Protein AF-A0A016VFJ9-F1 (afdb_monomer_lite)

Secondary structure (DSSP, 8-state):
-----PPPP------S----PPP-PPP-TTGGG---------S---HHHHHHHHHTT--GGGGGG--HHHHHHHHHHHHHHTT----GGG------PPPTT-EEE-SS-EEE---HHHHHHHHHHHHHHHHHHHHHHHHHHHGGGS-HHHHHHHHHHHHH--SHHHHHHHHHHHHHHHHHHHHHHHHHHHHHHHHHHT--

Sequence (200 aa):
MFSLFSVLPFISTKNPNALSSPASDPSFPWSENLVKLEQISIQNVTKEQEEVLKRSNIPPKMWPYVNITAVVERERKRNATDGGVITDEDVLGDDEHPQPNTMHNDGRKTTITISTDAGLKLYQHWTDQAVSGLMAAVATNKLKNVGNAEKLAHKQCNKEAKTVNQHAKCVVELLNAEEKYQKWLRKNQLMSRRIGMCSN

Radius of gyration: 32.56 Å; chains: 1; bounding box: 71×53×87 Å

Structure (mmCIF, N/CA/C/O backbone):
data_AF-A0A016VFJ9-F1
#
_entry.id   AF-A0A016VFJ9-F1
#
loop_
_atom_site.group_PDB
_atom_site.id
_atom_site.type_symbol
_atom_site.label_atom_id
_atom_site.label_alt_id
_atom_site.label_comp_id
_atom_site.label_asym_id
_atom_site.label_entity_id
_atom_site.label_seq_id
_atom_site.pdbx_PDB_ins_code
_atom_site.Cartn_x
_atom_site.Cartn_y
_atom_site.Cartn_z
_atom_site.occupancy
_atom_site.B_iso_or_equiv
_atom_site.auth_seq_id
_atom_site.auth_comp_id
_atom_site.auth_asym_id
_atom_site.auth_atom_id
_atom_site.pdbx_PDB_model_num
ATOM 1 N N . MET A 1 1 ? -36.652 -6.031 -24.409 1.00 40.12 1 MET A N 1
ATOM 2 C CA . MET A 1 1 ? -36.570 -4.695 -25.036 1.00 40.12 1 MET A CA 1
ATOM 3 C C . MET A 1 1 ? -35.103 -4.385 -25.280 1.00 40.12 1 MET A C 1
ATOM 5 O O . MET A 1 1 ? -34.378 -4.164 -24.321 1.00 40.12 1 MET A O 1
ATOM 9 N N . PHE A 1 2 ? -34.661 -4.467 -26.534 1.00 32.16 2 PHE A N 1
ATOM 10 C CA . PHE A 1 2 ? -33.326 -4.044 -26.961 1.00 32.16 2 PHE A CA 1
ATOM 11 C C . PHE A 1 2 ? -33.393 -2.559 -27.325 1.00 32.16 2 PHE A C 1
ATOM 13 O O . PHE A 1 2 ? -34.268 -2.180 -28.100 1.00 32.16 2 PHE A O 1
ATOM 20 N N . SER A 1 3 ? -32.505 -1.731 -26.771 1.00 33.94 3 SER A N 1
ATOM 21 C CA . SER A 1 3 ? -32.370 -0.329 -27.177 1.00 33.94 3 SER A CA 1
ATOM 22 C C . SER A 1 3 ? -31.112 -0.183 -28.028 1.00 33.94 3 SER A C 1
ATOM 24 O O . SER A 1 3 ? -29.996 -0.339 -27.534 1.00 33.94 3 SER A O 1
ATOM 26 N N . LEU A 1 4 ? -31.319 0.048 -29.323 1.00 38.09 4 LEU A N 1
ATOM 27 C CA . LEU A 1 4 ? -30.305 0.408 -30.310 1.00 38.09 4 LEU A CA 1
ATOM 28 C C . LEU A 1 4 ? -30.073 1.921 -30.227 1.00 38.09 4 LEU A C 1
ATOM 30 O O . LEU A 1 4 ? -31.023 2.687 -30.373 1.00 38.09 4 LEU A O 1
ATOM 34 N N . PHE A 1 5 ? -28.828 2.359 -30.050 1.00 34.47 5 PHE A N 1
ATOM 35 C CA . PHE A 1 5 ? -28.444 3.742 -30.334 1.00 34.47 5 PHE A CA 1
ATOM 36 C C . PHE A 1 5 ? -27.757 3.797 -31.699 1.00 34.47 5 PHE A C 1
ATOM 38 O O . PHE A 1 5 ? -26.643 3.306 -31.870 1.00 34.47 5 PHE A O 1
ATOM 45 N N . SER A 1 6 ? -28.451 4.391 -32.670 1.00 34.47 6 SER A N 1
ATOM 46 C CA . SER A 1 6 ? -27.910 4.766 -33.976 1.00 34.47 6 SER A CA 1
ATOM 47 C C . SER A 1 6 ? -27.010 5.994 -33.839 1.00 34.47 6 SER A C 1
ATOM 49 O O . SER A 1 6 ? -27.423 7.010 -33.283 1.00 34.47 6 SER A O 1
ATOM 51 N N . VAL A 1 7 ? -25.801 5.923 -34.395 1.00 36.97 7 VAL A N 1
ATOM 52 C CA . VAL A 1 7 ? -24.928 7.083 -34.619 1.00 36.97 7 VAL A CA 1
ATOM 53 C C . VAL A 1 7 ? -25.171 7.573 -36.046 1.00 36.97 7 VAL A C 1
ATOM 55 O O . VAL A 1 7 ? -24.930 6.838 -37.000 1.00 36.97 7 VAL A O 1
ATOM 58 N N . LEU A 1 8 ? -25.660 8.804 -36.202 1.00 34.81 8 LEU A N 1
ATOM 59 C CA . LEU A 1 8 ? -25.672 9.500 -37.492 1.00 34.81 8 LEU A CA 1
ATOM 60 C C . LEU A 1 8 ? -24.323 10.209 -37.706 1.00 34.81 8 LEU A C 1
ATOM 62 O O . LEU A 1 8 ? -23.820 10.823 -36.762 1.00 34.81 8 LEU A O 1
ATOM 66 N N . PRO A 1 9 ? -23.741 10.192 -38.920 1.00 36.12 9 PRO A N 1
ATOM 67 C CA . PRO A 1 9 ? -22.556 10.975 -39.228 1.00 36.12 9 PRO A CA 1
ATOM 68 C C . PRO A 1 9 ? -22.969 12.406 -39.596 1.00 36.12 9 PRO A C 1
ATOM 70 O O . PRO A 1 9 ? -23.798 12.624 -40.478 1.00 36.12 9 PRO A O 1
ATOM 73 N N . PHE A 1 10 ? -22.376 13.398 -38.935 1.00 31.91 10 PHE A N 1
ATOM 74 C CA . PHE A 1 10 ? -22.534 14.798 -39.319 1.00 31.91 10 PHE A CA 1
ATOM 75 C C . PHE A 1 10 ? -21.509 15.123 -40.412 1.00 31.91 10 PHE A C 1
ATOM 77 O O . PHE A 1 10 ? -20.326 15.325 -40.138 1.00 31.91 10 PHE A O 1
ATOM 84 N N . ILE A 1 11 ? -21.951 15.136 -41.670 1.00 40.12 11 ILE A N 1
ATOM 85 C CA . ILE A 1 11 ? -21.160 15.656 -42.789 1.00 40.12 11 ILE A CA 1
ATOM 86 C C . ILE A 1 11 ? -21.186 17.182 -42.681 1.00 40.12 11 ILE A C 1
ATOM 88 O O . ILE A 1 11 ? -22.208 17.813 -42.934 1.00 40.12 11 ILE A O 1
ATOM 92 N N . SER A 1 12 ? -20.061 17.782 -42.287 1.00 33.91 12 SER A N 1
ATOM 93 C CA . SER A 1 12 ? -19.881 19.233 -42.322 1.00 33.91 12 SER A CA 1
ATOM 94 C C . SER A 1 12 ? -19.166 19.620 -43.613 1.00 33.91 12 SER A C 1
ATOM 96 O O . SER A 1 12 ? -17.959 19.436 -43.763 1.00 33.91 12 SER A O 1
ATOM 98 N N . THR A 1 13 ? -19.930 20.144 -44.567 1.00 40.91 13 THR A N 1
ATOM 99 C CA . THR A 1 13 ? -19.411 20.804 -45.765 1.00 40.91 13 THR A CA 1
ATOM 100 C C . THR A 1 13 ? -18.651 22.067 -45.353 1.00 40.91 13 THR A C 1
ATOM 102 O O . THR A 1 13 ? -19.272 23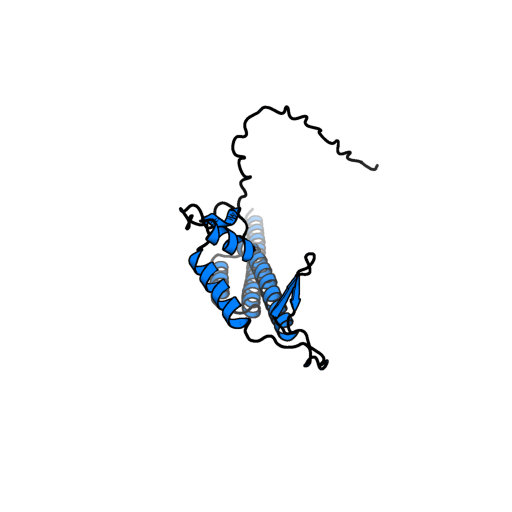.058 -44.962 1.00 40.91 13 THR A O 1
ATOM 105 N N . LYS A 1 14 ? -17.314 22.061 -45.431 1.00 40.03 14 LYS A N 1
ATOM 106 C CA . LYS A 1 14 ? -16.512 23.284 -45.283 1.00 40.03 14 LYS A CA 1
ATOM 107 C C . LYS A 1 14 ? -16.281 23.946 -46.641 1.00 40.03 14 LYS A C 1
ATOM 109 O O . LYS A 1 14 ? -15.687 23.372 -47.546 1.00 40.03 14 LYS A O 1
ATOM 114 N N . ASN A 1 15 ? -16.777 25.176 -46.722 1.00 39.81 15 ASN A N 1
ATOM 115 C CA . ASN A 1 15 ? -16.508 26.194 -47.731 1.00 39.81 15 ASN A CA 1
ATOM 116 C C . ASN A 1 15 ? -14.981 26.452 -47.843 1.00 39.81 15 ASN A C 1
ATOM 118 O O . ASN A 1 15 ? -14.344 26.623 -46.801 1.00 39.81 15 ASN A O 1
ATOM 122 N N . PRO A 1 16 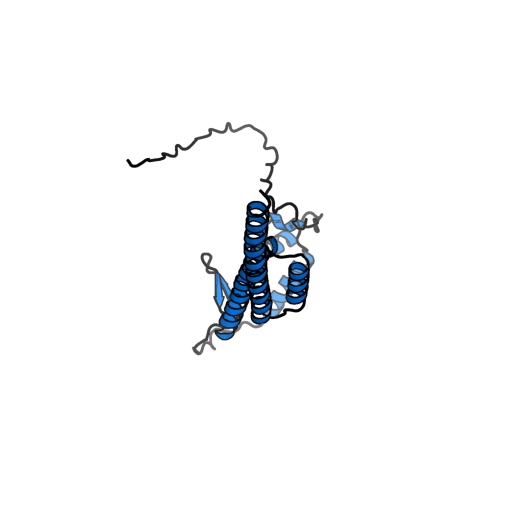? -14.375 26.475 -49.048 1.00 42.78 16 PRO A N 1
ATOM 123 C CA . PRO A 1 16 ? -12.915 26.464 -49.212 1.00 42.78 16 PRO A CA 1
ATOM 124 C C . PRO A 1 16 ? -12.173 27.780 -48.922 1.00 42.78 16 PRO A C 1
ATOM 126 O O . PRO A 1 16 ? -10.956 27.801 -49.055 1.00 42.78 16 PRO A O 1
ATOM 129 N N . ASN A 1 17 ? -12.830 28.857 -48.486 1.00 43.69 17 ASN A N 1
ATOM 130 C CA . ASN A 1 17 ? -12.153 30.139 -48.251 1.00 43.69 17 ASN A CA 1
ATOM 131 C C . ASN A 1 17 ? -12.422 30.685 -46.841 1.00 43.69 17 ASN A C 1
ATOM 133 O O . ASN A 1 17 ? -13.249 31.574 -46.659 1.00 43.69 17 ASN A O 1
ATOM 137 N N . ALA A 1 18 ? -11.711 30.168 -45.836 1.00 34.28 18 ALA A N 1
ATOM 138 C CA . ALA A 1 18 ? -11.581 30.832 -44.539 1.00 34.28 18 ALA A CA 1
ATOM 139 C C . ALA A 1 18 ? -10.211 30.530 -43.909 1.00 34.28 18 ALA A C 1
ATOM 141 O O . ALA A 1 18 ? -9.879 29.393 -43.583 1.00 34.28 18 ALA A O 1
ATOM 142 N N . LEU A 1 19 ? -9.431 31.599 -43.784 1.00 37.19 19 LEU A N 1
ATOM 143 C CA . LEU A 1 19 ? -8.100 31.725 -43.202 1.00 37.19 19 LEU A CA 1
ATOM 144 C C . LEU A 1 19 ? -8.019 31.078 -41.802 1.00 37.19 19 LEU A C 1
ATOM 146 O O . LEU A 1 19 ? -8.780 31.429 -40.902 1.00 37.19 19 LEU A O 1
ATOM 150 N N . SER A 1 20 ? -7.110 30.118 -41.621 1.00 38.69 20 SER A N 1
ATOM 151 C CA . SER A 1 20 ? -6.967 29.333 -40.389 1.00 38.69 20 SER A CA 1
ATOM 152 C C . SER A 1 20 ? -6.296 30.126 -39.260 1.00 38.69 20 SER A C 1
ATOM 154 O O . SER A 1 20 ? -5.095 30.391 -39.314 1.00 38.69 20 SER A O 1
ATOM 156 N N . SER A 1 21 ? -7.052 30.445 -38.208 1.00 37.56 21 SER A N 1
ATOM 157 C CA . SER A 1 21 ? -6.513 30.775 -36.880 1.00 37.56 21 SER A CA 1
ATOM 158 C C . SER A 1 21 ? -5.921 29.525 -36.201 1.00 37.56 21 SER A C 1
ATOM 160 O O . SER A 1 21 ? -6.379 28.414 -36.483 1.00 37.56 21 SER A O 1
ATOM 162 N N . PRO A 1 22 ? -4.920 29.670 -35.308 1.00 45.22 22 PRO A N 1
ATOM 163 C CA . PRO A 1 22 ? -4.298 28.536 -34.630 1.00 45.22 22 PRO A CA 1
ATOM 164 C C . PRO A 1 22 ? -5.299 27.857 -33.687 1.00 45.22 22 PRO A C 1
ATOM 166 O O . PRO A 1 22 ? -5.969 28.512 -32.889 1.00 45.22 22 PRO A O 1
ATOM 169 N N . ALA A 1 23 ? -5.412 26.535 -33.816 1.00 40.03 23 ALA A N 1
ATOM 170 C CA . ALA A 1 23 ? -6.277 25.701 -32.996 1.00 40.03 23 ALA A CA 1
ATOM 171 C C . ALA A 1 23 ? -5.871 25.789 -31.515 1.00 40.03 23 ALA A C 1
ATOM 173 O O . ALA A 1 23 ? -4.703 25.620 -31.174 1.00 40.03 23 ALA A O 1
ATOM 174 N N . SER A 1 24 ? -6.840 26.043 -30.638 1.00 50.91 24 SER A N 1
ATOM 175 C CA . SER A 1 24 ? -6.680 25.889 -29.195 1.00 50.91 24 SER A CA 1
ATOM 176 C C . SER A 1 24 ? -6.541 24.402 -28.860 1.00 50.91 24 SER A C 1
ATOM 178 O O . SER A 1 24 ? -7.488 23.639 -29.076 1.00 50.91 24 SER A O 1
ATOM 180 N N . ASP A 1 25 ? -5.382 23.996 -28.344 1.00 59.28 25 ASP A N 1
ATOM 181 C CA . ASP A 1 25 ? -5.161 22.634 -27.857 1.00 59.28 25 ASP A CA 1
ATOM 182 C C . ASP A 1 25 ? -6.087 22.325 -26.657 1.00 59.28 25 ASP A C 1
ATOM 184 O O . ASP A 1 25 ? -6.317 23.196 -25.810 1.00 59.28 25 ASP A O 1
ATOM 188 N N . PRO A 1 26 ? -6.641 21.102 -26.552 1.00 62.12 26 PRO A N 1
ATOM 189 C CA . PRO A 1 26 ? -7.476 20.710 -25.421 1.00 62.12 26 PRO A CA 1
ATOM 190 C C . PRO A 1 26 ? -6.665 20.694 -24.116 1.00 62.12 26 PRO A C 1
ATOM 192 O O . PRO A 1 26 ? -5.673 19.976 -23.990 1.00 62.12 26 PRO A O 1
ATOM 195 N N . SER A 1 27 ? -7.108 21.482 -23.133 1.00 61.84 27 SER A N 1
ATOM 196 C CA . SER A 1 27 ? -6.523 21.529 -21.789 1.00 61.84 27 SER A CA 1
ATOM 197 C C . SER A 1 27 ? -6.901 20.276 -20.998 1.00 61.84 27 SER A C 1
ATOM 199 O O . SER A 1 27 ? -8.084 19.979 -20.819 1.00 61.84 27 SER A O 1
ATOM 201 N N . PHE A 1 28 ? -5.897 19.540 -20.515 1.00 66.50 28 PHE A N 1
ATOM 202 C CA . PHE A 1 28 ? -6.085 18.385 -19.636 1.00 66.50 28 PHE A CA 1
ATOM 203 C C . PHE A 1 28 ? -5.566 18.691 -18.220 1.00 66.50 28 PHE A C 1
ATOM 205 O O . PHE A 1 28 ? -4.514 19.319 -18.101 1.00 66.50 28 PHE A O 1
ATOM 212 N N . PRO A 1 29 ? -6.192 18.175 -17.141 1.00 68.75 29 PRO A N 1
ATOM 213 C CA . PRO A 1 29 ? -5.799 18.477 -15.754 1.00 68.75 29 PRO A CA 1
ATOM 214 C C . PRO A 1 29 ? -4.340 18.140 -15.389 1.00 68.75 29 PRO A C 1
ATOM 216 O O . PRO A 1 29 ? -3.778 18.715 -14.466 1.00 68.75 29 PRO A O 1
ATOM 219 N N . TRP A 1 30 ? -3.704 17.203 -16.100 1.00 59.59 30 TRP A N 1
ATOM 220 C CA . TRP A 1 30 ? -2.296 16.831 -15.896 1.00 59.59 30 TRP A CA 1
ATOM 221 C C . TRP A 1 30 ? -1.309 17.682 -16.714 1.00 59.59 30 TRP A C 1
ATOM 223 O O . TRP A 1 30 ? -0.105 17.628 -16.470 1.00 59.59 30 TRP A O 1
ATOM 233 N N . SER A 1 31 ? -1.802 18.468 -17.677 1.00 66.81 31 SER A N 1
ATOM 234 C CA . SER A 1 31 ? -0.969 19.285 -18.570 1.00 66.81 31 SER A CA 1
ATOM 235 C C . SER A 1 31 ? -0.376 20.522 -17.886 1.00 66.81 31 SER A C 1
ATOM 237 O O . SER A 1 31 ? 0.619 21.069 -18.355 1.00 66.81 31 SER A O 1
ATOM 239 N N . GLU A 1 32 ? -0.929 20.915 -16.734 1.00 68.56 32 GLU A N 1
ATOM 240 C CA . GLU A 1 32 ? -0.520 22.105 -15.979 1.00 68.56 32 GLU A CA 1
ATOM 241 C C . GLU A 1 32 ? 0.881 21.980 -15.354 1.00 68.56 32 GLU A C 1
ATOM 243 O O . GLU A 1 32 ? 1.538 22.990 -15.114 1.00 68.56 32 GLU A O 1
ATOM 248 N N . ASN A 1 33 ? 1.370 20.750 -15.142 1.00 68.56 33 ASN A N 1
ATOM 249 C CA . ASN A 1 33 ? 2.681 20.470 -14.539 1.00 68.56 33 ASN A CA 1
ATOM 250 C C . ASN A 1 33 ? 3.723 19.955 -15.545 1.00 68.56 33 ASN A C 1
ATOM 252 O O . ASN A 1 33 ? 4.752 19.403 -15.150 1.00 68.56 33 ASN A O 1
ATOM 256 N N . LEU A 1 34 ? 3.471 20.086 -16.850 1.00 62.41 34 LEU A N 1
ATOM 257 C CA . LEU A 1 34 ? 4.440 19.660 -17.853 1.00 62.41 34 LEU A CA 1
ATOM 258 C C . LEU A 1 34 ? 5.649 20.595 -17.866 1.00 62.41 34 LEU A C 1
ATOM 260 O O . LEU A 1 34 ? 5.514 21.820 -17.874 1.00 62.41 34 LEU A O 1
ATOM 264 N N . VAL A 1 35 ? 6.843 19.997 -17.906 1.00 63.50 35 VAL A N 1
ATOM 265 C CA . VAL A 1 35 ? 8.098 20.722 -18.120 1.00 63.50 35 VAL A CA 1
ATOM 266 C C . VAL A 1 35 ? 7.980 21.455 -19.450 1.00 63.50 35 VAL A C 1
ATOM 268 O O . VAL A 1 35 ? 7.943 20.835 -20.514 1.00 63.50 35 VAL A O 1
ATOM 271 N N . LYS A 1 36 ? 7.897 22.785 -19.389 1.00 64.31 36 LYS A N 1
ATOM 272 C CA . LYS A 1 36 ? 7.991 23.621 -20.582 1.00 64.31 36 LYS A CA 1
ATOM 273 C C . LYS A 1 36 ? 9.417 23.500 -21.090 1.00 64.31 36 LYS A C 1
ATOM 275 O O . LYS A 1 36 ? 10.342 24.017 -20.470 1.00 64.31 36 LYS A O 1
ATOM 280 N N . LEU A 1 37 ? 9.587 22.762 -22.183 1.00 58.69 37 LEU A N 1
ATOM 281 C CA . LEU A 1 37 ? 10.864 22.693 -22.873 1.00 58.69 37 LEU A CA 1
ATOM 282 C C . LEU A 1 37 ? 11.150 24.084 -23.428 1.00 58.69 37 LEU A C 1
ATOM 284 O O . LEU A 1 37 ? 10.422 24.585 -24.288 1.00 58.69 37 LEU A O 1
ATOM 288 N N . GLU A 1 38 ? 12.178 24.721 -22.883 1.00 61.56 38 GLU A N 1
ATOM 289 C CA . GLU A 1 38 ? 12.684 25.972 -23.419 1.00 61.56 38 GLU A CA 1
ATOM 290 C C . GLU A 1 38 ? 13.159 25.719 -24.853 1.00 61.56 38 GLU A C 1
ATOM 292 O O . GLU A 1 38 ? 13.709 24.660 -25.164 1.00 61.56 38 GLU A O 1
ATOM 297 N N . GLN A 1 39 ? 12.873 26.643 -25.763 1.00 59.19 39 GLN A N 1
ATOM 298 C CA . GLN A 1 39 ? 13.283 26.496 -27.151 1.00 59.19 39 GLN A CA 1
ATOM 299 C C . GLN A 1 39 ? 14.795 26.728 -27.242 1.00 59.19 39 GLN A C 1
ATOM 301 O O . GLN A 1 39 ? 15.260 27.862 -27.192 1.00 59.19 39 GLN A O 1
ATOM 306 N N . ILE A 1 40 ? 15.564 25.644 -27.342 1.00 63.31 40 ILE A N 1
ATOM 307 C CA . ILE A 1 40 ? 17.035 25.687 -27.306 1.00 63.31 40 ILE A CA 1
ATOM 308 C C . ILE A 1 40 ? 17.608 26.145 -28.660 1.00 63.31 40 ILE A C 1
ATOM 310 O O . ILE A 1 40 ? 18.680 26.744 -28.711 1.00 63.31 40 ILE A O 1
ATOM 314 N N . SER A 1 41 ? 16.893 25.909 -29.766 1.00 55.75 41 SER A N 1
ATOM 315 C CA . SER A 1 41 ? 17.283 26.339 -31.111 1.00 55.75 41 SER A CA 1
ATOM 316 C C . SER A 1 41 ? 16.435 27.529 -31.573 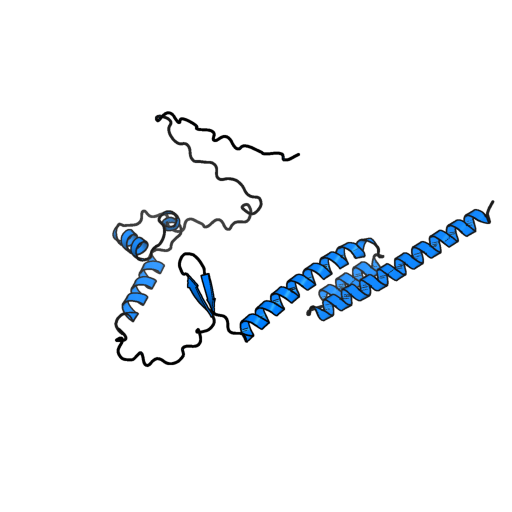1.00 55.75 41 SER A C 1
ATOM 318 O O . SER A 1 41 ? 15.261 27.397 -31.927 1.00 55.75 41 SER A O 1
ATOM 320 N N . ILE A 1 42 ? 17.040 28.719 -31.571 1.00 54.53 42 ILE A N 1
ATOM 321 C CA . ILE A 1 42 ? 16.469 29.947 -32.160 1.00 54.53 42 ILE A CA 1
ATOM 322 C C . ILE A 1 42 ? 16.877 30.085 -33.643 1.00 54.53 42 ILE A C 1
ATOM 324 O O . ILE A 1 42 ? 16.408 30.975 -34.347 1.00 54.53 42 ILE A O 1
ATOM 328 N N . GLN A 1 43 ? 17.740 29.209 -34.162 1.00 59.84 43 GLN A N 1
ATOM 329 C CA . GLN A 1 43 ? 18.293 29.369 -35.505 1.00 59.84 43 GLN A CA 1
ATOM 330 C C . GLN A 1 43 ? 17.518 28.565 -36.549 1.00 59.84 43 GLN A C 1
ATOM 332 O O . GLN A 1 43 ? 17.175 27.401 -36.344 1.00 59.84 43 GLN A O 1
ATOM 337 N N . ASN A 1 44 ? 17.291 29.196 -37.705 1.00 66.75 44 ASN A N 1
ATOM 338 C CA . ASN A 1 44 ? 16.892 28.493 -38.915 1.00 66.75 44 ASN A CA 1
ATOM 339 C C . ASN A 1 44 ? 17.964 27.444 -39.232 1.00 66.75 44 ASN A C 1
ATOM 341 O O . ASN A 1 44 ? 19.114 27.788 -39.501 1.00 66.75 44 ASN A O 1
ATOM 345 N N . VAL A 1 45 ? 17.570 26.175 -39.160 1.00 65.50 45 VAL A N 1
ATOM 346 C CA . VAL A 1 45 ? 18.403 25.010 -39.471 1.00 65.50 45 VAL A CA 1
ATOM 347 C C . VAL A 1 45 ? 18.977 25.178 -40.882 1.00 65.50 45 VAL A C 1
ATOM 349 O O . VAL A 1 45 ? 18.228 25.417 -41.831 1.00 65.50 45 VAL A O 1
ATOM 352 N N . THR A 1 46 ? 20.301 25.093 -41.039 1.00 76.06 46 THR A N 1
ATOM 353 C CA . THR A 1 46 ? 20.919 25.125 -42.374 1.00 76.06 46 THR A CA 1
ATOM 354 C C . THR A 1 46 ? 20.603 23.831 -43.130 1.00 76.06 46 THR A C 1
ATOM 356 O O . THR A 1 46 ? 20.339 22.797 -42.521 1.00 76.06 46 THR A O 1
ATOM 359 N N . LYS A 1 47 ? 20.643 23.849 -44.470 1.00 75.56 47 LYS A N 1
ATOM 360 C CA . LYS A 1 47 ? 20.284 22.677 -45.299 1.00 75.56 47 LYS A CA 1
ATOM 361 C C . LYS A 1 47 ? 21.071 21.411 -44.929 1.00 75.56 47 LYS A C 1
ATOM 363 O O . LYS A 1 47 ? 20.513 20.322 -44.897 1.00 75.56 47 LYS A O 1
ATOM 368 N N . GLU A 1 48 ? 22.342 21.569 -44.576 1.00 74.88 48 GLU A N 1
ATOM 369 C CA . GLU A 1 48 ? 23.222 20.475 -44.148 1.00 74.88 48 GLU A CA 1
ATOM 370 C C . GLU A 1 48 ? 22.793 19.883 -42.797 1.00 74.88 48 GLU A C 1
ATOM 372 O O . GLU A 1 48 ? 22.764 18.668 -42.614 1.00 74.88 48 GLU A O 1
ATOM 377 N N . GLN A 1 49 ? 22.396 20.731 -41.847 1.00 74.62 49 GLN A N 1
ATOM 378 C CA . GLN A 1 49 ? 21.874 20.291 -40.552 1.00 74.62 49 GLN A CA 1
ATOM 379 C C . GLN A 1 49 ? 20.507 19.618 -40.704 1.00 74.62 49 GLN A C 1
ATOM 381 O O . GLN A 1 49 ? 20.211 18.653 -40.003 1.00 74.62 49 GLN A O 1
ATOM 386 N N . GLU A 1 50 ? 19.689 20.092 -41.643 1.00 79.06 50 GLU A N 1
ATOM 387 C CA . GLU A 1 50 ? 18.392 19.504 -41.960 1.00 79.06 50 GLU A CA 1
ATOM 388 C C . GLU A 1 50 ? 18.546 18.070 -42.477 1.00 79.06 50 GLU A C 1
ATOM 390 O O . GLU A 1 50 ? 17.821 17.171 -42.052 1.00 79.06 50 GLU A O 1
ATOM 395 N N . GLU A 1 51 ? 19.525 17.831 -43.348 1.00 81.56 51 GLU A N 1
ATOM 396 C CA . GLU A 1 51 ? 19.848 16.491 -43.838 1.00 81.56 51 GLU A CA 1
ATOM 397 C C . GLU A 1 51 ? 20.336 15.563 -42.722 1.00 81.56 51 GLU A C 1
ATOM 399 O O . GLU A 1 51 ? 19.945 14.395 -42.686 1.00 81.56 51 GLU A O 1
ATOM 404 N N . VAL A 1 52 ? 21.128 16.070 -41.772 1.00 81.50 52 VAL A N 1
ATOM 405 C CA . VAL A 1 52 ? 21.566 15.300 -40.593 1.00 81.50 52 VAL A CA 1
ATOM 406 C C . VAL A 1 52 ? 20.374 14.959 -39.691 1.00 81.50 52 VAL A C 1
ATOM 408 O O . VAL A 1 52 ? 20.223 13.809 -39.281 1.00 81.50 52 VAL A O 1
ATOM 411 N N . LEU A 1 53 ? 19.479 15.913 -39.425 1.00 82.25 53 LEU A N 1
ATOM 412 C CA . LEU A 1 53 ? 18.280 15.680 -38.611 1.00 82.25 53 LEU A CA 1
ATOM 413 C C . LEU A 1 53 ? 17.313 14.692 -39.279 1.00 82.25 53 LEU A C 1
ATOM 415 O O . LEU A 1 53 ? 16.758 13.823 -38.601 1.00 82.25 53 LEU A O 1
ATOM 419 N N . LYS A 1 54 ? 17.157 14.782 -40.607 1.00 83.69 54 LYS A N 1
ATOM 420 C CA . LYS A 1 54 ? 16.384 13.823 -41.409 1.00 83.69 54 LYS A CA 1
ATOM 421 C C . LYS A 1 54 ? 17.007 12.430 -41.368 1.00 83.69 54 LYS A C 1
ATOM 423 O O . LYS A 1 54 ? 16.291 11.466 -41.122 1.00 83.69 54 LYS A O 1
ATOM 428 N N . ARG A 1 55 ? 18.331 12.318 -41.530 1.00 82.00 55 ARG A N 1
ATOM 429 C CA . ARG A 1 55 ? 19.070 11.044 -41.439 1.00 82.00 55 ARG A CA 1
ATOM 430 C C . ARG A 1 55 ? 18.942 10.398 -40.059 1.00 82.00 55 ARG A C 1
ATOM 432 O O . ARG A 1 55 ? 18.831 9.182 -39.951 1.00 82.00 55 ARG A O 1
ATOM 439 N N . SER A 1 56 ? 18.901 11.215 -39.011 1.00 77.56 56 SER A N 1
ATOM 440 C CA . SER A 1 56 ? 18.672 10.782 -37.632 1.00 77.56 56 SER A CA 1
ATOM 441 C C . SER A 1 56 ? 17.199 10.474 -37.301 1.00 77.56 56 SER A C 1
ATOM 443 O O . SER A 1 56 ? 16.901 10.191 -36.141 1.00 77.56 56 SER A O 1
ATOM 445 N N . ASN A 1 57 ? 16.275 10.511 -38.274 1.00 85.06 57 ASN A N 1
ATOM 446 C CA . ASN A 1 57 ? 14.834 10.278 -38.089 1.00 85.06 57 ASN A CA 1
ATOM 447 C C . ASN A 1 57 ? 14.179 11.186 -37.028 1.00 85.06 57 ASN A C 1
ATOM 449 O O . ASN A 1 57 ? 13.244 10.783 -36.334 1.00 85.06 57 ASN A O 1
ATOM 453 N N . ILE A 1 58 ? 14.656 12.427 -36.889 1.00 84.19 58 ILE A N 1
ATOM 454 C CA . ILE A 1 58 ? 14.118 13.387 -35.918 1.00 84.19 58 ILE A CA 1
ATOM 455 C C . ILE A 1 58 ? 12.963 14.176 -36.564 1.00 84.19 58 ILE A C 1
ATOM 457 O O . ILE A 1 58 ? 13.192 14.873 -37.559 1.00 84.19 58 ILE A O 1
ATOM 461 N N . PRO A 1 59 ? 11.734 14.140 -36.007 1.00 83.62 59 PRO A N 1
ATOM 462 C CA . PRO A 1 59 ? 10.584 14.833 -36.586 1.00 83.62 59 PRO A CA 1
ATOM 463 C C . PRO A 1 59 ? 10.767 16.362 -36.645 1.00 83.62 59 PRO A C 1
ATOM 465 O O . PRO A 1 59 ? 11.252 16.943 -35.670 1.00 83.62 59 PRO A O 1
ATOM 468 N N . PRO A 1 60 ? 10.272 17.048 -37.697 1.00 81.06 60 PRO A N 1
ATOM 469 C CA . PRO A 1 60 ? 10.407 18.504 -37.849 1.00 81.06 60 PRO A CA 1
ATOM 470 C C . PRO A 1 60 ? 9.879 19.328 -36.672 1.00 81.06 60 PRO A C 1
ATOM 472 O O . PRO A 1 60 ? 10.473 20.333 -36.294 1.00 81.06 60 PRO A O 1
ATOM 475 N N . LYS A 1 61 ? 8.801 18.862 -36.025 1.00 82.00 61 LYS A N 1
ATOM 476 C CA . LYS A 1 61 ? 8.208 19.511 -34.842 1.00 82.00 61 LYS A CA 1
ATOM 477 C C . LYS A 1 61 ? 9.174 19.576 -33.647 1.00 82.00 61 LYS A C 1
ATOM 479 O O . LYS A 1 61 ? 8.987 20.406 -32.765 1.00 82.00 61 LYS A O 1
ATOM 484 N N . MET A 1 62 ? 10.190 18.712 -33.609 1.00 81.56 62 MET A N 1
ATOM 485 C CA . MET A 1 62 ? 11.174 18.660 -32.525 1.00 81.56 62 MET A CA 1
ATOM 486 C C . MET A 1 62 ? 12.446 19.461 -32.809 1.00 81.56 62 MET A C 1
ATOM 488 O O . MET A 1 62 ? 13.169 19.758 -31.864 1.00 81.56 62 MET A O 1
ATOM 492 N N . TRP A 1 63 ? 12.724 19.856 -34.055 1.00 82.12 63 TRP A N 1
ATOM 493 C CA . TRP A 1 63 ? 13.959 20.573 -34.410 1.00 82.12 63 TRP A CA 1
ATOM 494 C C . TRP A 1 63 ? 14.244 21.829 -33.564 1.00 82.12 63 TRP A C 1
ATOM 496 O O . TRP A 1 63 ? 15.403 22.009 -33.187 1.00 82.12 63 TRP A O 1
ATOM 506 N N . PRO A 1 64 ? 13.245 22.651 -33.169 1.00 81.69 64 PRO A N 1
ATOM 507 C CA . PRO A 1 64 ? 13.480 23.823 -32.314 1.00 81.69 64 PRO A CA 1
ATOM 508 C C . PRO A 1 64 ? 14.007 23.490 -30.908 1.00 81.69 64 PRO A C 1
ATOM 510 O O . PRO A 1 64 ? 14.520 24.359 -30.207 1.00 81.69 64 PRO A O 1
ATOM 513 N N . TYR A 1 65 ? 13.883 22.235 -30.483 1.00 80.75 65 TYR A N 1
ATOM 514 C CA . TYR A 1 65 ? 14.241 21.768 -29.142 1.00 80.75 65 TYR A CA 1
ATOM 515 C C . TYR A 1 65 ? 15.459 20.837 -29.150 1.00 80.75 65 TYR A C 1
ATOM 517 O O . TYR A 1 65 ? 15.856 20.321 -28.107 1.00 80.75 65 TYR A O 1
ATOM 525 N N . VAL A 1 66 ? 16.056 20.597 -30.321 1.00 79.81 66 VAL A N 1
ATOM 526 C CA . VAL A 1 66 ? 17.167 19.659 -30.495 1.00 79.81 66 VAL A CA 1
ATOM 527 C C . VAL A 1 66 ? 18.491 20.410 -30.567 1.00 79.81 66 VAL A C 1
ATOM 529 O O . VAL A 1 66 ? 18.661 21.340 -31.353 1.00 79.81 66 VAL A O 1
ATOM 532 N N . ASN A 1 67 ? 19.469 19.960 -29.777 1.00 84.62 67 ASN A N 1
ATOM 533 C CA . ASN A 1 67 ? 20.853 20.407 -29.898 1.00 84.62 67 ASN A CA 1
ATOM 534 C C . ASN A 1 67 ? 21.515 19.719 -31.106 1.00 84.62 67 ASN A C 1
ATOM 536 O O . ASN A 1 67 ? 21.892 18.548 -31.039 1.00 84.62 67 ASN A O 1
ATOM 540 N N . ILE A 1 68 ? 21.648 20.457 -32.208 1.00 81.62 68 ILE A N 1
ATOM 541 C CA . ILE A 1 68 ? 22.144 19.951 -33.496 1.00 81.62 68 ILE A CA 1
ATOM 542 C C . ILE A 1 68 ? 23.596 19.457 -33.393 1.00 81.62 68 ILE A C 1
ATOM 544 O O . ILE A 1 68 ? 23.928 18.411 -33.948 1.00 81.62 68 ILE A O 1
ATOM 548 N N . THR A 1 69 ? 24.452 20.147 -32.634 1.00 81.88 69 THR A N 1
ATOM 549 C CA . THR A 1 69 ? 25.863 19.763 -32.448 1.00 81.88 69 THR A CA 1
ATOM 550 C C . THR A 1 69 ? 25.982 18.378 -31.814 1.00 81.88 69 THR A C 1
ATOM 552 O O . THR A 1 69 ? 26.749 17.539 -32.283 1.00 81.88 69 THR A O 1
ATOM 555 N N . ALA A 1 70 ? 25.145 18.088 -30.814 1.00 82.19 70 ALA A N 1
ATOM 556 C CA . ALA A 1 70 ? 25.109 16.777 -30.170 1.00 82.19 70 ALA A CA 1
ATOM 557 C C . ALA A 1 70 ? 24.636 15.658 -31.122 1.00 82.19 70 ALA A C 1
ATOM 559 O O . ALA A 1 70 ? 25.088 14.514 -31.015 1.00 82.19 70 ALA A O 1
ATOM 560 N N . VAL A 1 71 ? 23.745 15.972 -32.071 1.00 82.69 71 VAL A N 1
ATOM 561 C CA . VAL A 1 71 ? 23.300 15.020 -33.105 1.00 82.69 71 VAL A CA 1
ATOM 562 C C . VAL A 1 71 ? 24.441 14.705 -34.073 1.00 82.69 71 VAL A C 1
ATOM 564 O O . VAL A 1 71 ? 24.704 13.533 -34.343 1.00 82.69 71 VAL A O 1
ATOM 567 N N . VAL A 1 72 ? 25.167 15.725 -34.536 1.00 83.12 72 VAL A N 1
ATOM 568 C CA . VAL A 1 72 ? 26.314 15.559 -35.445 1.00 83.12 72 VAL A CA 1
ATOM 569 C C . VAL A 1 72 ? 27.431 14.737 -34.793 1.00 83.12 72 VAL A C 1
ATOM 571 O O . VAL A 1 72 ? 27.978 13.830 -35.420 1.00 83.12 72 VAL A O 1
ATOM 574 N N . GLU A 1 73 ? 27.741 14.982 -33.518 1.00 81.50 73 GLU A N 1
ATOM 575 C CA . GLU A 1 73 ? 28.721 14.179 -32.775 1.00 81.50 73 GLU A CA 1
ATOM 576 C C . GLU A 1 73 ? 28.308 12.707 -32.655 1.00 81.50 73 GLU A C 1
ATOM 578 O O . GLU A 1 73 ? 29.143 11.808 -32.791 1.00 81.50 73 GLU A O 1
ATOM 583 N N . ARG A 1 74 ? 27.015 12.439 -32.431 1.00 78.44 74 ARG A N 1
ATOM 584 C CA . ARG A 1 74 ? 26.472 11.076 -32.381 1.00 78.44 74 ARG A CA 1
ATOM 585 C C . ARG A 1 74 ? 26.565 10.375 -33.738 1.00 78.44 74 ARG A C 1
ATOM 587 O O . ARG A 1 74 ? 26.923 9.201 -33.780 1.00 78.44 74 ARG A O 1
ATOM 594 N N . GLU A 1 75 ? 26.252 11.067 -34.831 1.00 76.50 75 GLU A N 1
ATOM 595 C CA . GLU A 1 75 ? 26.425 10.546 -36.198 1.00 76.50 75 GLU A CA 1
ATOM 596 C C . GLU A 1 75 ? 27.893 10.212 -36.480 1.00 76.50 75 GLU A C 1
ATOM 598 O O . GLU A 1 75 ? 28.214 9.114 -36.930 1.00 76.50 75 GLU A O 1
ATOM 603 N N . ARG A 1 76 ? 28.816 11.109 -36.117 1.00 75.25 76 ARG A N 1
ATOM 604 C CA . ARG A 1 76 ? 30.252 10.875 -36.296 1.00 75.25 76 ARG A CA 1
ATOM 605 C C . ARG A 1 76 ? 30.746 9.651 -35.516 1.00 75.25 76 ARG A C 1
ATOM 607 O O . ARG A 1 76 ? 31.558 8.894 -36.040 1.00 75.25 76 ARG A O 1
ATOM 614 N N . LYS A 1 77 ? 30.252 9.429 -34.291 1.00 71.19 77 LYS A N 1
ATOM 615 C CA . LYS A 1 77 ? 30.575 8.230 -33.495 1.00 71.19 77 LYS A CA 1
ATOM 616 C C . LYS A 1 77 ? 30.055 6.943 -34.140 1.00 71.19 77 LYS A C 1
ATOM 618 O O . LYS A 1 77 ? 30.786 5.959 -34.166 1.00 71.19 77 LYS A O 1
ATOM 623 N N . ARG A 1 78 ? 28.840 6.954 -34.701 1.00 66.31 78 ARG A N 1
ATOM 624 C CA . ARG A 1 78 ? 28.298 5.800 -35.441 1.00 66.31 78 ARG A CA 1
ATOM 625 C C . ARG A 1 78 ? 29.160 5.463 -36.655 1.00 66.31 78 ARG A C 1
ATOM 627 O O . ARG A 1 78 ? 29.600 4.328 -36.775 1.00 66.31 78 ARG A O 1
ATOM 634 N N . ASN A 1 79 ? 29.509 6.464 -37.459 1.00 65.69 79 ASN A N 1
ATOM 635 C CA . ASN A 1 79 ? 30.340 6.265 -38.651 1.00 65.69 79 ASN A CA 1
ATOM 636 C C . ASN A 1 79 ? 31.764 5.786 -38.316 1.00 65.69 79 ASN A C 1
ATOM 638 O O . ASN A 1 79 ? 32.367 5.065 -39.098 1.00 65.69 79 ASN A O 1
ATOM 642 N N . ALA A 1 80 ? 32.308 6.152 -37.150 1.00 63.50 80 ALA A N 1
ATOM 643 C CA . ALA A 1 80 ? 33.605 5.650 -36.688 1.00 63.50 80 ALA A CA 1
ATOM 644 C C . ALA A 1 80 ? 33.573 4.169 -36.261 1.00 63.50 80 ALA A C 1
ATOM 646 O O . ALA A 1 80 ? 34.623 3.537 -36.196 1.00 63.50 80 ALA A O 1
ATOM 647 N N . THR A 1 81 ? 32.389 3.623 -35.970 1.00 57.97 81 THR A N 1
ATOM 648 C CA . THR A 1 81 ? 32.209 2.224 -35.540 1.00 57.97 81 THR A CA 1
ATOM 649 C C . THR A 1 81 ? 31.903 1.293 -36.725 1.00 57.97 81 THR A C 1
ATOM 651 O O . THR A 1 81 ? 32.066 0.087 -36.613 1.00 57.97 81 THR A O 1
ATOM 654 N N . ASP A 1 82 ? 31.531 1.853 -37.881 1.00 51.53 82 ASP A N 1
ATOM 655 C CA . ASP A 1 82 ? 31.163 1.130 -39.113 1.00 51.53 82 ASP A CA 1
ATOM 656 C C . ASP A 1 82 ? 32.379 0.623 -39.926 1.00 51.53 82 ASP A C 1
ATOM 658 O O . ASP A 1 82 ? 32.242 -0.043 -40.945 1.00 51.53 82 ASP A O 1
ATOM 662 N N . GLY A 1 83 ? 33.607 0.904 -39.469 1.00 52.09 83 GLY A N 1
ATOM 663 C CA . GLY A 1 83 ? 34.847 0.385 -40.067 1.00 52.09 83 GLY A CA 1
ATOM 664 C C . GLY A 1 83 ? 35.163 -1.081 -39.730 1.00 52.09 83 GLY A C 1
ATOM 665 O O . GLY A 1 83 ? 36.223 -1.571 -40.111 1.00 52.09 83 GLY A O 1
ATOM 666 N N . GLY A 1 84 ? 34.280 -1.767 -39.001 1.00 50.72 84 GLY A N 1
ATOM 667 C CA . GLY A 1 84 ? 34.394 -3.177 -38.635 1.00 50.72 84 GLY A CA 1
ATOM 668 C C . GLY A 1 84 ? 33.138 -3.932 -39.042 1.00 50.72 84 GLY A C 1
ATOM 669 O O . GLY A 1 84 ? 32.342 -4.312 -38.189 1.00 50.72 84 GLY A O 1
ATOM 670 N N . VAL A 1 85 ? 32.940 -4.105 -40.349 1.00 49.53 85 VAL A N 1
ATOM 671 C CA . VAL A 1 85 ? 31.899 -4.983 -40.893 1.00 49.53 85 VAL A CA 1
ATOM 672 C C . VAL A 1 85 ? 32.208 -6.409 -40.440 1.00 49.53 85 VAL A C 1
ATOM 674 O O . VAL A 1 85 ? 33.189 -7.007 -40.876 1.00 49.53 85 VAL A O 1
ATOM 677 N N . ILE A 1 86 ? 31.388 -6.929 -39.533 1.00 44.81 86 ILE A N 1
ATOM 678 C CA . ILE A 1 86 ? 31.342 -8.351 -39.198 1.00 44.81 86 ILE A CA 1
ATOM 679 C C . ILE A 1 86 ? 30.689 -9.041 -40.399 1.00 44.81 86 ILE A C 1
ATOM 681 O O . ILE A 1 86 ? 29.530 -8.771 -40.711 1.00 44.81 86 ILE A O 1
ATOM 685 N N . THR A 1 87 ? 31.458 -9.861 -41.109 1.00 51.34 87 THR A N 1
ATOM 686 C CA . THR A 1 87 ? 30.972 -10.737 -42.180 1.00 51.34 87 THR A CA 1
ATOM 687 C C . THR A 1 87 ? 30.113 -11.853 -41.590 1.00 51.34 87 THR A C 1
ATOM 689 O O . THR A 1 87 ? 30.405 -12.377 -40.520 1.00 51.34 87 THR A O 1
ATOM 692 N N . ASP A 1 88 ? 29.063 -12.222 -42.308 1.00 51.69 88 ASP A N 1
ATOM 693 C CA . ASP A 1 88 ? 28.041 -13.230 -42.007 1.00 51.69 88 ASP A CA 1
ATOM 694 C C . ASP A 1 88 ? 28.555 -14.684 -41.910 1.00 51.69 88 ASP A C 1
ATOM 696 O O . ASP A 1 88 ? 27.777 -15.607 -41.673 1.00 51.69 88 ASP A O 1
ATOM 700 N N . GLU A 1 89 ? 29.869 -14.893 -42.004 1.00 57.81 89 GLU A N 1
ATOM 701 C CA . GLU A 1 89 ? 30.518 -16.208 -42.004 1.00 57.81 89 GLU A CA 1
ATOM 702 C C . GLU A 1 89 ? 30.732 -16.841 -40.606 1.00 57.81 89 GLU A C 1
ATOM 704 O O . GLU A 1 89 ? 31.111 -18.008 -40.536 1.00 57.81 89 GLU A O 1
ATOM 709 N N . ASP A 1 90 ? 30.450 -16.136 -39.501 1.00 49.72 90 ASP A N 1
ATOM 710 C CA . ASP A 1 90 ? 30.602 -16.661 -38.124 1.00 49.72 90 ASP A CA 1
ATOM 711 C C . ASP A 1 90 ? 29.267 -17.020 -37.434 1.00 49.72 90 ASP A C 1
ATOM 713 O O . ASP A 1 90 ? 29.231 -17.268 -36.226 1.00 49.72 90 ASP A O 1
ATOM 717 N N . VAL A 1 91 ? 28.149 -17.097 -38.169 1.00 58.47 91 VAL A N 1
ATOM 718 C CA . VAL A 1 91 ? 26.855 -17.542 -37.610 1.00 58.47 91 VAL A CA 1
ATOM 719 C C . VAL A 1 91 ? 26.824 -19.072 -37.511 1.00 58.47 91 VAL A C 1
ATOM 721 O O . VAL A 1 91 ? 26.045 -19.764 -38.168 1.00 58.47 91 VAL A O 1
ATOM 724 N N . LEU A 1 92 ? 27.690 -19.623 -36.659 1.00 46.50 92 LEU A N 1
ATOM 725 C CA . LEU A 1 92 ? 27.410 -20.905 -36.033 1.00 46.50 92 LEU A CA 1
ATOM 726 C C . LEU A 1 92 ? 26.201 -20.682 -35.129 1.00 46.50 92 LEU A C 1
ATOM 728 O O . LEU A 1 92 ? 26.266 -19.911 -34.175 1.00 46.50 92 LEU A O 1
ATOM 732 N N . GLY A 1 93 ? 25.087 -21.318 -35.494 1.00 52.00 93 GLY A N 1
ATOM 733 C CA . GLY A 1 93 ? 23.877 -21.353 -34.689 1.00 52.00 93 GLY A CA 1
ATOM 734 C C . GLY A 1 93 ? 24.203 -21.910 -33.314 1.00 52.00 93 GLY A C 1
ATOM 735 O O . GLY A 1 93 ? 24.340 -23.119 -33.151 1.00 52.00 93 GLY A O 1
ATOM 736 N N . ASP A 1 94 ? 24.346 -21.010 -32.355 1.00 46.38 94 ASP A N 1
ATOM 737 C CA . ASP A 1 94 ? 24.308 -21.329 -30.945 1.00 46.38 94 ASP A CA 1
ATOM 738 C C . ASP A 1 94 ? 22.975 -20.808 -30.419 1.00 46.38 94 ASP A C 1
ATOM 740 O O . ASP A 1 94 ? 22.504 -19.739 -30.816 1.00 46.38 94 ASP A O 1
ATOM 744 N N . ASP A 1 95 ? 22.326 -21.618 -29.600 1.00 53.12 95 ASP A N 1
ATOM 745 C CA . ASP A 1 95 ? 20.984 -21.426 -29.076 1.00 53.12 95 ASP A CA 1
ATOM 746 C C . ASP A 1 95 ? 20.893 -20.121 -28.259 1.00 53.12 95 ASP A C 1
ATOM 748 O O . ASP A 1 95 ? 21.044 -20.101 -27.031 1.00 53.12 95 ASP A O 1
ATOM 752 N N . GLU A 1 96 ? 20.665 -19.003 -28.954 1.00 52.91 96 GLU A N 1
ATOM 753 C CA . GLU A 1 96 ? 20.737 -17.657 -28.398 1.00 52.91 96 GLU A CA 1
ATOM 754 C C . GLU A 1 96 ? 19.530 -17.408 -27.491 1.00 52.91 96 GLU A C 1
ATOM 756 O O . GLU A 1 96 ? 18.458 -16.943 -27.890 1.00 52.91 96 GLU A O 1
ATOM 761 N N . HIS A 1 97 ? 19.704 -17.766 -26.219 1.00 54.50 97 HIS A N 1
ATOM 762 C CA . HIS A 1 97 ? 18.826 -17.330 -25.150 1.00 54.50 97 HIS A CA 1
ATOM 763 C C . HIS A 1 97 ? 18.659 -15.810 -25.273 1.00 54.50 97 HIS A C 1
ATOM 765 O O . HIS A 1 97 ? 19.670 -15.103 -25.269 1.00 54.50 97 HIS A O 1
ATOM 771 N N . PRO A 1 98 ? 17.418 -15.289 -25.372 1.00 58.97 98 PRO A N 1
ATOM 772 C CA . PRO A 1 98 ? 17.186 -13.873 -25.605 1.00 58.97 98 PRO A CA 1
ATOM 773 C C . PRO A 1 98 ? 17.970 -13.034 -24.597 1.00 58.97 98 PRO A C 1
ATOM 775 O O . PRO A 1 98 ? 17.749 -13.153 -23.388 1.00 58.97 98 PRO A O 1
ATOM 778 N N . GLN A 1 99 ? 18.898 -12.210 -25.089 1.00 61.06 99 GLN A N 1
ATOM 779 C CA . GLN A 1 99 ? 19.771 -11.419 -24.231 1.00 61.06 99 GLN A CA 1
ATOM 780 C C . GLN A 1 99 ? 18.901 -10.509 -23.343 1.00 61.06 99 GLN A C 1
ATOM 782 O O . GLN A 1 99 ? 18.128 -9.706 -23.879 1.00 61.06 99 GLN A O 1
ATOM 787 N N . PRO A 1 100 ? 18.953 -10.642 -22.005 1.00 66.31 100 PRO A N 1
ATOM 788 C CA . PRO A 1 100 ? 18.015 -9.962 -21.122 1.00 66.31 100 PRO A CA 1
ATOM 789 C C . PRO A 1 100 ? 18.170 -8.438 -21.193 1.00 66.31 100 PRO A C 1
ATOM 791 O O . PRO A 1 100 ? 19.276 -7.915 -21.301 1.00 66.31 100 PRO A O 1
ATOM 794 N N . ASN A 1 101 ? 17.046 -7.731 -21.055 1.00 66.69 101 ASN A N 1
ATOM 795 C CA . ASN A 1 101 ? 16.887 -6.278 -21.185 1.00 66.69 101 ASN A CA 1
ATOM 796 C C . ASN A 1 101 ? 16.990 -5.736 -22.620 1.00 66.69 101 ASN A C 1
ATOM 798 O O . ASN A 1 101 ? 17.217 -4.539 -22.804 1.00 66.69 101 ASN A O 1
ATOM 802 N N . THR A 1 102 ? 16.782 -6.573 -23.638 1.00 74.81 102 THR A N 1
ATOM 803 C CA . THR A 1 102 ? 16.656 -6.096 -25.020 1.00 74.81 102 THR A CA 1
ATOM 804 C C . THR A 1 102 ? 15.203 -5.729 -25.324 1.00 74.81 102 THR A C 1
ATOM 806 O O . THR A 1 102 ? 14.262 -6.465 -25.023 1.00 74.81 102 THR A O 1
ATOM 809 N N . MET A 1 103 ? 15.004 -4.536 -25.887 1.00 74.94 103 MET A N 1
ATOM 810 C CA . MET A 1 103 ? 13.698 -4.055 -26.331 1.00 74.94 103 MET A CA 1
ATOM 811 C C . MET A 1 103 ? 13.610 -4.221 -27.845 1.00 74.94 103 MET A C 1
ATOM 813 O O . MET A 1 103 ? 14.355 -3.579 -28.581 1.00 74.94 103 MET A O 1
ATOM 817 N N . HIS A 1 104 ? 12.674 -5.044 -28.301 1.00 76.25 104 HIS A N 1
ATOM 818 C CA . HIS A 1 104 ? 12.355 -5.221 -29.712 1.00 76.25 104 HIS A CA 1
ATOM 819 C C . HIS A 1 104 ? 10.980 -4.620 -30.017 1.00 76.25 104 HIS A C 1
ATOM 821 O O . HIS A 1 104 ? 10.058 -4.751 -29.210 1.00 76.25 104 HIS A O 1
ATOM 827 N N . ASN A 1 105 ? 10.819 -3.942 -31.153 1.00 79.06 105 ASN A N 1
ATOM 828 C CA . ASN A 1 105 ? 9.538 -3.367 -31.561 1.00 79.06 105 ASN A CA 1
ATOM 829 C C . ASN A 1 105 ? 9.231 -3.725 -33.019 1.00 79.06 105 ASN A C 1
ATOM 831 O O . ASN A 1 105 ? 9.915 -3.264 -33.927 1.00 79.06 105 ASN A O 1
ATOM 835 N N . ASP A 1 106 ? 8.157 -4.487 -33.223 1.00 79.69 106 ASP A N 1
ATOM 836 C CA . ASP A 1 106 ? 7.708 -4.970 -34.539 1.00 79.69 106 ASP A CA 1
ATOM 837 C C . ASP A 1 106 ? 6.745 -3.990 -35.246 1.00 79.69 106 ASP A C 1
ATOM 839 O O . ASP A 1 106 ? 5.911 -4.388 -36.063 1.00 79.69 106 ASP A O 1
ATOM 843 N N . GLY A 1 107 ? 6.705 -2.719 -34.838 1.00 78.56 107 GLY A N 1
ATOM 844 C CA . GLY A 1 107 ? 5.725 -1.720 -35.289 1.00 78.56 107 GLY A CA 1
ATOM 845 C C . GLY A 1 107 ? 4.294 -1.920 -34.758 1.00 78.56 107 GLY A C 1
ATOM 846 O O . GLY A 1 107 ? 3.502 -0.981 -34.765 1.00 78.56 107 GLY A O 1
ATOM 847 N N . ARG A 1 108 ? 3.952 -3.115 -34.249 1.00 78.25 108 ARG A N 1
ATOM 848 C CA . ARG A 1 108 ? 2.661 -3.421 -33.588 1.00 78.25 108 ARG A CA 1
ATOM 849 C C . ARG A 1 108 ? 2.774 -3.732 -32.100 1.00 78.25 108 ARG A C 1
ATOM 851 O O . ARG A 1 108 ? 1.827 -3.495 -31.356 1.00 78.25 108 ARG A O 1
ATOM 858 N N . LYS A 1 109 ? 3.904 -4.285 -31.666 1.00 74.88 109 LYS A N 1
ATOM 859 C CA . LYS A 1 109 ? 4.134 -4.714 -30.286 1.00 74.88 109 LYS A CA 1
ATOM 860 C C . LYS A 1 109 ? 5.581 -4.436 -29.911 1.00 74.88 109 LYS A C 1
ATOM 862 O O . LYS A 1 109 ? 6.487 -4.738 -30.681 1.00 74.88 109 LYS A O 1
ATOM 867 N N . THR A 1 110 ? 5.777 -3.891 -28.716 1.00 79.44 110 THR A N 1
ATOM 868 C CA . THR A 1 110 ? 7.088 -3.845 -28.069 1.00 79.44 110 THR A CA 1
ATOM 869 C C . THR A 1 110 ? 7.230 -5.087 -27.198 1.00 79.44 110 THR A C 1
ATOM 871 O O . THR A 1 110 ? 6.414 -5.304 -26.301 1.00 79.44 110 THR A O 1
ATOM 874 N N . THR A 1 111 ? 8.249 -5.898 -27.450 1.00 74.19 111 THR A N 1
ATOM 875 C CA . THR A 1 111 ? 8.620 -7.045 -26.622 1.00 74.19 111 THR A CA 1
ATOM 876 C C . THR A 1 111 ? 9.916 -6.706 -25.902 1.00 74.19 111 THR A C 1
ATOM 878 O O . THR A 1 111 ? 10.923 -6.409 -26.536 1.00 74.19 111 THR A O 1
ATOM 881 N N . ILE A 1 112 ? 9.882 -6.719 -24.572 1.00 78.94 112 ILE A N 1
ATOM 882 C CA . ILE A 1 112 ? 11.069 -6.541 -23.735 1.00 78.94 112 ILE A CA 1
ATOM 883 C C . ILE A 1 112 ? 11.436 -7.921 -23.211 1.00 78.94 112 ILE A C 1
ATOM 885 O O . ILE A 1 112 ? 10.639 -8.548 -22.511 1.00 78.94 112 ILE A O 1
ATOM 889 N N . THR A 1 113 ? 12.615 -8.407 -23.575 1.00 78.50 113 THR A N 1
ATOM 890 C CA . THR A 1 113 ? 13.146 -9.652 -23.029 1.00 78.50 113 THR A CA 1
ATOM 891 C C . THR A 1 113 ? 13.616 -9.369 -21.605 1.00 78.50 113 THR A C 1
ATOM 893 O O . THR A 1 113 ? 14.356 -8.422 -21.336 1.00 78.50 113 THR A O 1
ATOM 896 N N . ILE A 1 114 ? 13.143 -10.155 -20.648 1.00 78.75 114 ILE A N 1
ATOM 897 C CA . ILE A 1 114 ? 13.532 -10.034 -19.245 1.00 78.75 114 ILE A CA 1
ATOM 898 C C . ILE A 1 114 ? 13.937 -11.416 -18.758 1.00 78.75 114 ILE A C 1
ATOM 900 O O . ILE A 1 114 ? 13.276 -12.403 -19.080 1.00 78.75 114 ILE A O 1
ATOM 904 N N . SER A 1 115 ? 15.034 -11.501 -18.005 1.00 84.44 115 SER A N 1
ATOM 905 C CA . SER A 1 115 ? 15.386 -12.765 -17.361 1.00 84.44 115 SER A CA 1
ATOM 906 C C . SER A 1 115 ? 14.316 -13.134 -16.334 1.00 84.44 115 SER A C 1
ATOM 908 O O . SER A 1 115 ? 13.698 -12.253 -15.729 1.00 84.44 115 SER A O 1
ATOM 910 N N . THR A 1 116 ? 14.101 -14.428 -16.101 1.00 85.56 116 THR A N 1
ATOM 911 C CA . THR A 1 116 ? 13.088 -14.903 -15.145 1.00 85.56 116 THR A CA 1
ATOM 912 C C . THR A 1 116 ? 13.279 -14.289 -13.753 1.00 85.56 116 THR A C 1
ATOM 914 O O . THR A 1 116 ? 12.311 -13.829 -13.150 1.00 85.56 116 THR A O 1
ATOM 917 N N . ASP A 1 117 ? 14.522 -14.170 -13.277 1.00 84.56 117 ASP A N 1
ATOM 918 C CA . ASP A 1 117 ? 14.838 -13.556 -11.980 1.00 84.56 117 ASP A CA 1
ATOM 919 C C . ASP A 1 117 ? 14.509 -12.059 -11.929 1.00 84.56 117 ASP A C 1
ATOM 921 O O . ASP A 1 117 ? 13.993 -11.558 -10.925 1.00 84.56 117 ASP A O 1
ATOM 925 N N . ALA A 1 118 ? 14.803 -11.324 -13.005 1.00 85.38 118 ALA A N 1
ATOM 926 C CA . ALA A 1 118 ? 14.461 -9.909 -13.098 1.00 85.38 118 ALA A CA 1
ATOM 927 C C . ALA A 1 118 ? 12.940 -9.718 -13.192 1.00 85.38 118 ALA A C 1
ATOM 929 O O . ALA A 1 118 ? 12.395 -8.826 -12.540 1.00 85.38 118 ALA A O 1
ATOM 930 N N . GLY A 1 119 ? 12.246 -10.594 -13.925 1.00 88.88 119 GLY A N 1
ATOM 931 C CA . GLY A 1 119 ? 10.789 -10.624 -14.010 1.00 88.88 119 GLY A CA 1
ATOM 932 C C . GLY A 1 119 ? 10.137 -10.886 -12.656 1.00 88.88 119 GLY A C 1
ATOM 933 O O . GLY A 1 119 ? 9.203 -10.179 -12.280 1.00 88.88 119 GLY A O 1
ATOM 934 N N . LEU A 1 120 ? 10.674 -11.829 -11.879 1.00 90.69 120 LEU A N 1
ATOM 935 C CA . LEU A 1 120 ? 10.178 -12.138 -10.539 1.00 90.69 120 LEU A CA 1
ATOM 936 C C . LEU A 1 120 ? 10.367 -10.962 -9.574 1.00 90.69 120 LEU A C 1
ATOM 938 O O . LEU A 1 120 ? 9.432 -10.595 -8.864 1.00 90.69 120 LEU A O 1
ATOM 942 N N . LYS A 1 121 ? 11.546 -10.326 -9.578 1.00 90.00 121 LYS A N 1
ATOM 943 C CA . LYS A 1 121 ? 11.813 -9.130 -8.758 1.00 90.00 121 LYS A CA 1
ATOM 944 C C . LYS A 1 121 ? 10.894 -7.970 -9.126 1.00 90.00 121 LYS A C 1
ATOM 946 O O . LYS A 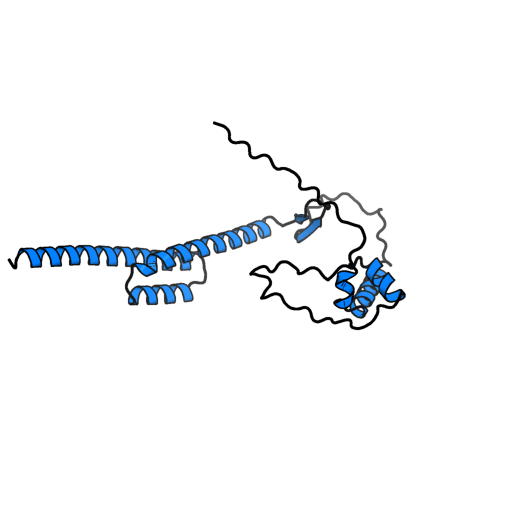1 121 ? 10.369 -7.299 -8.240 1.00 90.00 121 LYS A O 1
ATOM 951 N N . LEU A 1 122 ? 10.679 -7.748 -10.423 1.00 90.69 122 LEU A N 1
ATOM 952 C CA . LEU A 1 122 ? 9.764 -6.723 -10.912 1.00 90.69 122 LEU A CA 1
ATOM 953 C C . LEU A 1 122 ? 8.334 -7.010 -10.442 1.00 90.69 122 LEU A C 1
ATOM 955 O O . LEU A 1 122 ? 7.691 -6.138 -9.862 1.00 90.69 122 LEU A O 1
ATOM 959 N N . TYR A 1 123 ? 7.858 -8.240 -10.636 1.00 92.94 123 TYR A N 1
ATOM 960 C CA . TYR A 1 123 ? 6.535 -8.670 -10.194 1.00 92.94 123 TYR A CA 1
ATOM 961 C C . TYR A 1 123 ? 6.340 -8.478 -8.685 1.00 92.94 123 TYR A C 1
ATOM 963 O O . TYR A 1 123 ? 5.332 -7.910 -8.258 1.00 92.94 123 TYR A O 1
ATOM 971 N N . GLN A 1 124 ? 7.318 -8.896 -7.878 1.00 92.88 124 GLN A N 1
ATOM 972 C CA . GLN A 1 124 ? 7.283 -8.717 -6.430 1.00 92.88 124 GLN A CA 1
ATOM 973 C C . GLN A 1 124 ? 7.196 -7.235 -6.057 1.00 92.88 124 GLN A C 1
ATOM 975 O O . GLN A 1 124 ? 6.342 -6.859 -5.263 1.00 92.88 124 GLN A O 1
ATOM 980 N N . HIS A 1 125 ? 8.003 -6.379 -6.682 1.00 92.81 125 HIS A N 1
ATOM 981 C CA . HIS A 1 125 ? 8.001 -4.945 -6.406 1.00 92.81 125 HIS A CA 1
ATOM 982 C C . HIS A 1 125 ? 6.649 -4.278 -6.713 1.00 92.81 125 HIS A C 1
ATOM 984 O O . HIS A 1 125 ? 6.130 -3.518 -5.895 1.00 92.81 125 HIS A O 1
ATOM 990 N N . TRP A 1 126 ? 6.040 -4.578 -7.865 1.00 95.00 126 TRP A N 1
ATOM 991 C CA . TRP A 1 126 ? 4.711 -4.050 -8.206 1.00 95.00 126 TRP A CA 1
ATOM 992 C C . TRP A 1 126 ? 3.617 -4.590 -7.281 1.00 95.00 126 TRP A C 1
ATOM 994 O O . TRP A 1 126 ? 2.719 -3.845 -6.886 1.00 95.00 126 TRP A O 1
ATOM 1004 N N . THR A 1 127 ? 3.709 -5.862 -6.893 1.00 96.19 127 THR A N 1
ATOM 1005 C CA . THR A 1 127 ? 2.783 -6.471 -5.929 1.00 96.19 127 THR A CA 1
ATOM 1006 C C . THR A 1 127 ? 2.899 -5.793 -4.565 1.00 96.19 127 THR A C 1
ATOM 1008 O O . THR A 1 127 ? 1.889 -5.395 -3.984 1.00 96.19 127 THR A O 1
ATOM 1011 N N . ASP A 1 128 ? 4.123 -5.575 -4.087 1.00 91.62 128 ASP A N 1
ATOM 1012 C CA . ASP A 1 128 ? 4.414 -4.900 -2.824 1.00 91.62 128 ASP A CA 1
ATOM 1013 C C . ASP A 1 128 ? 3.870 -3.462 -2.810 1.00 91.62 128 ASP A C 1
ATOM 1015 O O . ASP A 1 128 ? 3.277 -3.029 -1.815 1.00 91.62 128 ASP A O 1
ATOM 1019 N N . GLN A 1 129 ? 3.992 -2.731 -3.924 1.00 92.69 129 GLN A N 1
ATOM 1020 C CA . GLN A 1 129 ? 3.406 -1.396 -4.083 1.00 92.69 129 GLN A CA 1
ATOM 1021 C C . GLN A 1 129 ? 1.874 -1.422 -4.046 1.00 92.69 129 GLN A C 1
ATOM 1023 O O . GLN A 1 129 ? 1.264 -0.631 -3.321 1.00 92.69 129 GLN A O 1
ATOM 1028 N N . ALA A 1 130 ? 1.247 -2.335 -4.791 1.00 95.44 130 ALA A N 1
ATOM 1029 C CA . ALA A 1 130 ? -0.207 -2.459 -4.836 1.00 95.44 130 ALA A CA 1
ATOM 1030 C C . ALA A 1 130 ? -0.787 -2.803 -3.454 1.00 95.44 130 ALA A C 1
ATOM 1032 O O . ALA A 1 130 ? -1.737 -2.165 -2.990 1.00 95.44 130 ALA A O 1
ATOM 1033 N N . VAL A 1 131 ? -0.176 -3.765 -2.760 1.00 94.19 131 VAL A N 1
ATOM 1034 C CA . VAL A 1 131 ? -0.583 -4.181 -1.412 1.00 94.19 131 VAL A CA 1
ATOM 1035 C C . VAL A 1 131 ? -0.379 -3.052 -0.400 1.00 94.19 131 VAL A C 1
ATOM 1037 O O . VAL A 1 131 ? -1.275 -2.785 0.402 1.00 94.19 131 VAL A O 1
ATOM 1040 N N . SER A 1 132 ? 0.745 -2.334 -0.464 1.00 93.31 132 SER A N 1
ATOM 1041 C CA . SER A 1 132 ? 0.999 -1.181 0.413 1.00 93.31 132 SER A CA 1
ATOM 1042 C C . SER A 1 132 ? -0.020 -0.056 0.190 1.00 93.31 132 SER A C 1
ATOM 1044 O O . SER A 1 132 ? -0.510 0.537 1.153 1.00 93.31 132 SER A O 1
ATOM 1046 N N . GLY A 1 133 ? -0.406 0.201 -1.065 1.00 94.00 133 GLY A N 1
ATOM 1047 C CA . GLY A 1 133 ? -1.466 1.154 -1.403 1.00 94.00 133 GLY A CA 1
ATOM 1048 C C . GLY A 1 133 ? -2.829 0.755 -0.827 1.00 94.00 133 GLY A C 1
ATOM 1049 O O . GLY A 1 133 ? -3.520 1.584 -0.229 1.00 94.00 133 GLY A O 1
ATOM 1050 N N . LEU A 1 134 ? -3.193 -0.528 -0.923 1.00 96.19 134 LEU A N 1
ATOM 1051 C CA . LEU A 1 134 ? -4.417 -1.060 -0.315 1.00 96.19 134 LEU A CA 1
ATOM 1052 C C . LEU A 1 134 ? -4.403 -0.913 1.216 1.00 96.19 134 LEU A C 1
ATOM 1054 O O . LEU A 1 134 ? -5.382 -0.452 1.804 1.00 96.19 134 LEU A O 1
ATOM 1058 N N . MET A 1 135 ? -3.287 -1.256 1.863 1.00 96.00 135 MET A N 1
ATOM 1059 C CA . MET A 1 135 ? -3.094 -1.094 3.308 1.00 96.00 135 MET A CA 1
ATOM 1060 C C . MET A 1 135 ? -3.266 0.364 3.750 1.00 96.00 135 MET A C 1
ATOM 1062 O O . MET A 1 135 ? -3.956 0.626 4.737 1.00 96.00 135 MET A O 1
ATOM 1066 N N . ALA A 1 136 ? -2.717 1.319 2.996 1.00 94.50 136 ALA A N 1
ATOM 1067 C CA . ALA A 1 136 ? -2.878 2.746 3.267 1.00 94.50 136 ALA A CA 1
ATOM 1068 C C . ALA A 1 136 ? -4.342 3.210 3.138 1.00 94.50 136 ALA A C 1
ATOM 1070 O O . ALA A 1 136 ? -4.820 4.002 3.958 1.00 94.50 136 ALA A O 1
ATOM 1071 N N . ALA A 1 137 ? -5.081 2.692 2.152 1.00 96.88 137 ALA A N 1
ATOM 1072 C CA . ALA A 1 137 ? -6.503 2.989 1.977 1.00 96.88 137 ALA A CA 1
ATOM 1073 C C . ALA A 1 137 ? -7.349 2.442 3.141 1.00 96.88 137 ALA A C 1
ATOM 1075 O O . ALA A 1 137 ? -8.173 3.169 3.707 1.00 96.88 137 ALA A O 1
ATOM 1076 N N . VAL A 1 138 ? -7.103 1.190 3.549 1.00 96.38 138 VAL A N 1
ATOM 1077 C CA . VAL A 1 138 ? -7.748 0.575 4.720 1.00 96.38 138 VAL A CA 1
ATOM 1078 C C . VAL A 1 138 ? -7.440 1.385 5.978 1.00 96.38 138 VAL A C 1
ATOM 1080 O O . VAL A 1 138 ? -8.365 1.792 6.680 1.00 96.38 138 VAL A O 1
ATOM 1083 N N . ALA A 1 139 ? -6.167 1.694 6.234 1.00 96.50 139 ALA A N 1
ATOM 1084 C CA . ALA A 1 139 ? -5.761 2.490 7.386 1.00 96.50 139 ALA A CA 1
ATOM 1085 C C . ALA A 1 139 ? -6.450 3.860 7.411 1.00 96.50 139 ALA A C 1
ATOM 1087 O O . ALA A 1 139 ? -7.007 4.255 8.432 1.00 96.50 139 ALA A O 1
ATOM 1088 N N . THR A 1 140 ? -6.501 4.556 6.274 1.00 96.06 140 THR A N 1
ATOM 1089 C CA . THR A 1 140 ? -7.181 5.855 6.148 1.00 96.06 140 THR A CA 1
ATOM 1090 C C . THR A 1 140 ? -8.668 5.765 6.494 1.00 96.06 140 THR A C 1
ATOM 1092 O O . THR A 1 140 ? -9.210 6.659 7.149 1.00 96.06 140 THR A O 1
ATOM 1095 N N . ASN A 1 141 ? -9.340 4.682 6.093 1.00 96.25 141 ASN A N 1
ATOM 1096 C CA . ASN A 1 141 ? -10.731 4.444 6.469 1.00 96.25 141 ASN A CA 1
ATOM 1097 C C . ASN A 1 141 ? -10.877 4.238 7.986 1.00 96.25 141 ASN A C 1
ATOM 1099 O O . ASN A 1 141 ? -11.732 4.872 8.605 1.00 96.25 141 ASN A O 1
ATOM 1103 N N . LYS A 1 142 ? -10.008 3.418 8.588 1.00 95.25 142 LYS A N 1
ATOM 1104 C CA . LYS A 1 142 ? -10.079 3.061 10.013 1.00 95.25 142 LYS A CA 1
ATOM 1105 C C . LYS A 1 142 ? -9.649 4.169 10.959 1.00 95.25 142 LYS A C 1
ATOM 1107 O O . LYS A 1 142 ? -10.219 4.302 12.039 1.00 95.25 142 LYS A O 1
ATOM 1112 N N . LEU A 1 143 ? -8.723 5.029 10.537 1.00 95.75 143 LEU A N 1
ATOM 1113 C CA . LEU A 1 143 ? -8.274 6.180 11.322 1.00 95.75 143 LEU A CA 1
ATOM 1114 C C . LEU A 1 143 ? -9.428 7.126 11.694 1.00 95.75 143 LEU A C 1
ATOM 1116 O O . LEU A 1 143 ? -9.330 7.835 12.689 1.00 95.75 143 LEU A O 1
ATOM 1120 N N . LYS A 1 144 ? -10.545 7.127 10.955 1.00 94.62 144 LYS A N 1
ATOM 1121 C CA . LYS A 1 144 ? -11.747 7.912 11.294 1.00 94.62 144 LYS A CA 1
ATOM 1122 C C . LYS A 1 144 ? -12.425 7.444 12.588 1.00 94.62 144 LYS A C 1
ATOM 1124 O O . LYS A 1 144 ? -13.055 8.251 13.263 1.00 94.62 144 LYS A O 1
ATOM 1129 N N . ASN A 1 145 ? -12.249 6.172 12.942 1.00 94.38 145 ASN A N 1
ATOM 1130 C CA . ASN A 1 145 ? -12.976 5.466 13.997 1.00 94.38 145 ASN A CA 1
ATOM 1131 C C . ASN A 1 145 ? -12.115 5.157 15.232 1.00 94.38 145 ASN A C 1
ATOM 1133 O O . ASN A 1 145 ? -12.467 4.271 16.008 1.00 94.38 145 ASN A O 1
ATOM 1137 N N . VAL A 1 146 ? -10.992 5.853 15.406 1.00 94.75 146 VAL A N 1
ATOM 1138 C CA . VAL A 1 146 ? -10.071 5.702 16.544 1.00 94.75 146 VAL A CA 1
ATOM 1139 C C . VAL A 1 146 ? -9.752 7.055 17.179 1.00 94.75 146 VAL A C 1
ATOM 1141 O O . VAL A 1 146 ? -9.924 8.114 16.560 1.00 94.75 146 VAL A O 1
ATOM 1144 N N . GLY A 1 147 ? -9.268 7.016 18.421 1.00 92.44 147 GLY A N 1
ATOM 1145 C CA . GLY A 1 147 ? -8.813 8.192 19.154 1.00 92.44 147 GLY A CA 1
ATOM 1146 C C . GLY A 1 147 ? -7.547 8.832 18.568 1.00 92.44 147 GLY A C 1
ATOM 1147 O O . GLY A 1 147 ? -6.902 8.325 17.648 1.00 92.44 147 GLY A O 1
ATOM 1148 N N . ASN A 1 148 ? -7.199 10.015 19.083 1.00 93.38 148 ASN A N 1
ATOM 1149 C CA . ASN A 1 148 ? -6.044 10.781 18.599 1.00 93.38 148 ASN A CA 1
ATOM 1150 C C . ASN A 1 148 ? -4.700 10.135 18.960 1.00 93.38 148 ASN A C 1
ATOM 1152 O O . ASN A 1 148 ? -3.752 10.257 18.184 1.00 93.38 148 ASN A O 1
ATOM 1156 N N . ALA A 1 149 ? -4.624 9.433 20.093 1.00 93.94 149 ALA A N 1
ATOM 1157 C CA . ALA A 1 149 ? -3.418 8.722 20.505 1.00 93.94 149 ALA A CA 1
ATOM 1158 C C . ALA A 1 149 ? -3.089 7.586 19.523 1.00 93.94 149 ALA A C 1
ATOM 1160 O O . ALA A 1 149 ? -1.962 7.473 19.048 1.00 93.94 149 ALA A O 1
ATOM 1161 N N . GLU A 1 150 ? -4.098 6.811 19.132 1.00 94.75 150 GLU A N 1
ATOM 1162 C CA . GLU A 1 150 ? -3.991 5.705 18.183 1.00 94.75 150 GLU A CA 1
ATOM 1163 C C . GLU A 1 150 ? -3.638 6.200 16.775 1.00 94.75 150 GLU A C 1
ATOM 1165 O O . GLU A 1 150 ? -2.814 5.597 16.088 1.00 94.75 150 GLU A O 1
ATOM 1170 N N . LYS A 1 151 ? -4.203 7.343 16.354 1.00 95.69 151 LYS A N 1
ATOM 1171 C CA . LYS A 1 151 ? -3.824 7.998 15.091 1.00 95.69 151 LYS A CA 1
ATOM 1172 C C . LYS A 1 151 ? -2.343 8.357 15.066 1.00 95.69 151 LYS A C 1
ATOM 1174 O O . LYS A 1 151 ? -1.687 8.157 14.045 1.00 95.69 151 LYS A O 1
ATOM 1179 N N . LEU A 1 152 ? -1.828 8.919 16.159 1.00 96.25 152 LEU A N 1
ATOM 1180 C CA . LEU A 1 152 ? -0.423 9.302 16.260 1.00 96.25 152 LEU A CA 1
ATOM 1181 C C . LEU A 1 152 ? 0.486 8.067 16.279 1.00 96.25 152 LEU A C 1
ATOM 1183 O O . LEU A 1 152 ? 1.468 8.034 15.541 1.00 96.25 152 LEU A O 1
ATOM 1187 N N . ALA A 1 153 ? 0.112 7.037 17.043 1.00 95.75 153 ALA A N 1
ATOM 1188 C CA . ALA A 1 153 ? 0.837 5.772 17.101 1.00 95.75 153 ALA A CA 1
ATOM 1189 C C . ALA A 1 153 ? 0.936 5.106 15.719 1.00 95.75 153 ALA A C 1
ATOM 1191 O O . ALA A 1 153 ? 2.026 4.741 15.285 1.00 95.75 153 ALA A O 1
ATOM 1192 N N . HIS A 1 154 ? -0.172 5.030 14.975 1.00 96.44 154 HIS A N 1
ATOM 1193 C CA . HIS A 1 154 ? -0.161 4.460 13.629 1.00 96.44 154 HIS A CA 1
ATOM 1194 C C . HIS A 1 154 ? 0.695 5.283 12.654 1.00 96.44 154 HIS A C 1
ATOM 1196 O O . HIS A 1 154 ? 1.455 4.712 11.875 1.00 96.44 154 HIS A O 1
ATOM 1202 N N . LYS A 1 155 ? 0.625 6.623 12.712 1.00 95.75 155 LYS A N 1
ATOM 1203 C CA . LYS A 1 155 ? 1.487 7.496 11.896 1.00 95.75 155 LYS A CA 1
ATOM 1204 C C . LYS A 1 155 ? 2.970 7.256 12.179 1.00 95.75 155 LYS A C 1
ATOM 1206 O O . LYS A 1 155 ? 3.754 7.213 11.234 1.00 95.75 155 LYS A O 1
ATOM 1211 N N . GLN A 1 156 ? 3.341 7.091 13.448 1.00 96.94 156 GLN A N 1
ATOM 1212 C CA . GLN A 1 156 ? 4.720 6.810 13.835 1.00 96.94 156 GLN A CA 1
ATOM 1213 C C . GLN A 1 156 ? 5.165 5.424 13.351 1.00 96.94 156 GLN A C 1
ATOM 1215 O O . GLN A 1 156 ? 6.192 5.325 12.686 1.00 96.94 156 GLN A O 1
ATOM 1220 N N . CYS A 1 157 ? 4.352 4.387 13.572 1.00 96.00 157 CYS A N 1
ATOM 1221 C CA . CYS A 1 157 ? 4.628 3.037 13.072 1.00 96.00 157 CYS A CA 1
ATOM 1222 C C . CYS A 1 157 ? 4.829 3.034 11.549 1.00 96.00 157 CYS A C 1
ATOM 1224 O O . CYS A 1 157 ? 5.809 2.495 11.039 1.00 96.00 157 CYS A O 1
ATOM 1226 N N . ASN A 1 158 ? 3.942 3.709 10.810 1.00 94.31 158 ASN A N 1
ATOM 1227 C CA . ASN A 1 158 ? 4.021 3.780 9.354 1.00 94.31 158 ASN A CA 1
ATOM 1228 C C . ASN A 1 158 ? 5.270 4.525 8.854 1.00 94.31 158 ASN A C 1
ATOM 1230 O O . ASN A 1 158 ? 5.768 4.219 7.777 1.00 94.31 158 ASN A O 1
ATOM 1234 N N . LYS A 1 159 ? 5.782 5.492 9.626 1.00 94.94 159 LYS A N 1
ATOM 1235 C CA . LYS A 1 159 ? 7.019 6.219 9.309 1.00 94.94 159 LYS A CA 1
ATOM 1236 C C . LYS A 1 159 ? 8.267 5.348 9.494 1.00 94.94 159 LYS A C 1
ATOM 1238 O O . LYS A 1 159 ? 9.256 5.546 8.795 1.00 94.94 159 LYS A O 1
ATOM 1243 N N . GLU A 1 160 ? 8.235 4.419 10.444 1.00 94.12 160 GLU A N 1
ATOM 1244 C CA . GLU A 1 160 ? 9.357 3.526 10.759 1.00 94.12 160 GLU A CA 1
ATOM 1245 C C . GLU A 1 160 ? 9.368 2.249 9.905 1.00 94.12 160 GLU A C 1
ATOM 1247 O O . GLU A 1 160 ? 10.418 1.625 9.732 1.00 94.12 160 GLU A O 1
ATOM 1252 N N . ALA A 1 161 ? 8.217 1.868 9.347 1.00 93.69 161 ALA A N 1
ATOM 1253 C CA . ALA A 1 161 ? 8.074 0.711 8.477 1.00 93.69 161 ALA A CA 1
ATOM 1254 C C . ALA A 1 161 ? 8.806 0.907 7.135 1.00 93.69 161 ALA A C 1
ATOM 1256 O O . ALA A 1 161 ? 8.594 1.884 6.423 1.00 93.69 161 ALA A O 1
ATOM 1257 N N . LYS A 1 162 ? 9.667 -0.056 6.785 1.00 91.50 162 LYS A N 1
ATOM 1258 C CA . LYS A 1 162 ? 10.454 -0.086 5.535 1.00 91.50 162 LYS A CA 1
ATOM 1259 C C . LYS A 1 162 ? 10.076 -1.236 4.606 1.00 91.50 162 LYS A C 1
ATOM 1261 O O . LYS A 1 162 ? 10.566 -1.315 3.4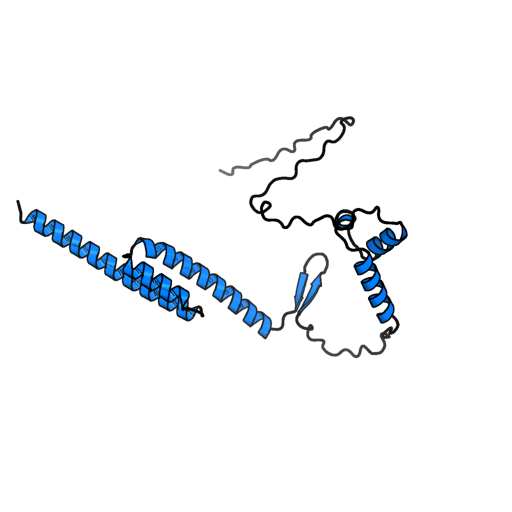86 1.00 91.50 162 LYS A O 1
ATOM 1266 N N . THR A 1 163 ? 9.264 -2.170 5.091 1.00 91.88 163 THR A N 1
ATOM 1267 C CA . THR A 1 163 ? 8.870 -3.383 4.365 1.00 91.88 163 THR A CA 1
ATOM 1268 C C . THR A 1 163 ? 7.360 -3.552 4.418 1.00 91.88 163 THR A C 1
ATOM 1270 O O . THR A 1 163 ? 6.723 -3.143 5.391 1.00 91.88 163 THR A O 1
ATOM 1273 N N . VAL A 1 164 ? 6.784 -4.218 3.415 1.00 92.81 164 VAL A N 1
ATOM 1274 C CA . VAL A 1 164 ? 5.338 -4.505 3.361 1.00 92.81 164 VAL A CA 1
ATOM 1275 C C . VAL A 1 164 ? 4.866 -5.240 4.615 1.00 92.81 164 VAL A C 1
ATOM 1277 O O . VAL A 1 164 ? 3.831 -4.909 5.184 1.00 92.81 164 VAL A O 1
ATOM 1280 N N . ASN A 1 165 ? 5.675 -6.171 5.125 1.00 94.69 165 ASN A N 1
ATOM 1281 C CA . ASN A 1 165 ? 5.380 -6.894 6.363 1.00 94.69 165 ASN A CA 1
ATOM 1282 C C . ASN A 1 165 ? 5.299 -5.970 7.588 1.00 94.69 165 ASN A C 1
ATOM 1284 O O . ASN A 1 165 ? 4.470 -6.183 8.471 1.00 94.69 165 ASN A O 1
ATOM 1288 N N . GLN A 1 166 ? 6.148 -4.942 7.666 1.00 94.56 166 GLN A N 1
ATOM 1289 C CA . GLN A 1 166 ? 6.083 -3.953 8.744 1.00 94.56 166 GLN A CA 1
ATOM 1290 C C . GLN A 1 166 ? 4.868 -3.033 8.584 1.00 94.56 166 GLN A C 1
ATOM 1292 O O . GLN A 1 166 ? 4.158 -2.813 9.563 1.00 94.56 166 GLN A O 1
ATOM 1297 N N . HIS A 1 167 ? 4.567 -2.577 7.363 1.00 95.00 167 HIS A N 1
ATOM 1298 C CA . HIS A 1 167 ? 3.340 -1.820 7.097 1.00 95.00 167 HIS A CA 1
ATOM 1299 C C . HIS A 1 167 ? 2.090 -2.622 7.486 1.00 95.00 167 HIS A C 1
ATOM 1301 O O . HIS A 1 167 ? 1.204 -2.092 8.157 1.00 95.00 167 HIS A O 1
ATOM 1307 N N . ALA A 1 168 ? 2.051 -3.920 7.170 1.00 97.12 168 ALA A N 1
ATOM 1308 C CA . ALA A 1 168 ? 0.963 -4.812 7.558 1.00 97.12 168 ALA A CA 1
ATOM 1309 C C . ALA A 1 168 ? 0.773 -4.863 9.082 1.00 97.12 168 ALA A C 1
ATOM 1311 O O . ALA A 1 168 ? -0.354 -4.747 9.563 1.00 97.12 168 ALA A O 1
ATOM 1312 N N . LYS A 1 169 ? 1.865 -4.966 9.855 1.00 97.69 169 LYS A N 1
ATOM 1313 C CA . LYS A 1 169 ? 1.810 -4.941 11.328 1.00 97.69 169 LYS A CA 1
ATOM 1314 C C . LYS A 1 169 ? 1.194 -3.642 11.850 1.00 97.69 169 LYS A C 1
ATOM 1316 O O . LYS A 1 169 ? 0.277 -3.705 12.666 1.00 97.69 169 LYS A O 1
ATOM 1321 N N . CYS A 1 170 ? 1.607 -2.490 11.317 1.00 97.06 170 CYS A N 1
ATOM 1322 C CA . CYS A 1 170 ? 1.036 -1.194 11.699 1.00 97.06 170 CYS A CA 1
ATOM 1323 C C . CYS A 1 170 ? -0.477 -1.116 11.439 1.00 97.06 170 CYS A C 1
ATOM 1325 O O . CYS A 1 170 ? -1.219 -0.509 12.216 1.00 97.06 170 CYS A O 1
ATOM 1327 N N . VAL A 1 171 ? -0.952 -1.713 10.341 1.00 97.50 171 VAL A N 1
ATOM 1328 C CA . VAL A 1 171 ? -2.386 -1.766 10.016 1.00 97.50 171 VAL A CA 1
ATOM 1329 C C . VAL A 1 171 ? -3.136 -2.715 10.949 1.00 97.50 171 VAL A C 1
ATOM 1331 O O . VAL A 1 171 ? -4.221 -2.371 11.409 1.00 97.50 171 VAL A O 1
ATOM 1334 N N . VAL A 1 172 ? -2.570 -3.877 11.279 1.00 97.69 172 VAL A N 1
ATOM 1335 C CA . VAL A 1 172 ? -3.187 -4.827 12.222 1.00 97.69 172 VAL A CA 1
ATOM 1336 C C . VAL A 1 172 ? -3.342 -4.207 13.611 1.00 97.69 172 VAL A C 1
ATOM 1338 O O . VAL A 1 172 ? -4.403 -4.324 14.224 1.00 97.69 172 VAL A O 1
ATOM 1341 N N . GLU A 1 173 ? -2.326 -3.500 14.104 1.00 96.81 173 GLU A N 1
ATOM 1342 C CA . GLU A 1 173 ? -2.416 -2.784 15.380 1.00 96.81 173 GLU A CA 1
ATOM 1343 C C . GLU A 1 173 ? -3.513 -1.716 15.366 1.00 96.81 173 GLU A C 1
ATOM 1345 O O . GLU A 1 173 ? -4.296 -1.623 16.314 1.00 96.81 173 GLU A O 1
ATOM 1350 N N . LEU A 1 174 ? -3.634 -0.967 14.266 1.00 97.56 174 LEU A N 1
ATOM 1351 C CA . LEU A 1 174 ? -4.707 0.008 14.077 1.00 97.56 174 LEU A CA 1
ATOM 1352 C C . LEU A 1 174 ? -6.096 -0.650 14.071 1.00 97.56 174 LEU A C 1
ATOM 1354 O O . LEU A 1 174 ? -7.013 -0.130 14.703 1.00 97.56 174 LEU A O 1
ATOM 1358 N N . LEU A 1 175 ? -6.258 -1.791 13.394 1.00 97.56 175 LEU A N 1
ATOM 1359 C CA . LEU A 1 175 ? -7.520 -2.540 13.364 1.00 97.56 175 LEU A CA 1
ATOM 1360 C C . LEU A 1 175 ? -7.921 -3.027 14.763 1.00 97.56 175 LEU A C 1
ATOM 1362 O O . LEU A 1 175 ? -9.073 -2.882 15.171 1.00 97.56 175 LEU A O 1
ATOM 1366 N N . ASN A 1 176 ? -6.960 -3.540 15.531 1.00 97.00 176 ASN A N 1
ATOM 1367 C CA . ASN A 1 176 ? -7.188 -3.955 16.915 1.00 97.00 176 ASN A CA 1
ATOM 1368 C C . ASN A 1 176 ? -7.559 -2.767 17.815 1.00 97.00 176 ASN A C 1
ATOM 1370 O O . ASN A 1 176 ? -8.400 -2.893 18.710 1.00 97.00 176 ASN A O 1
ATOM 1374 N N . ALA A 1 177 ? -6.935 -1.609 17.594 1.00 95.31 177 ALA A N 1
ATOM 1375 C CA . ALA A 1 177 ? -7.239 -0.386 18.324 1.00 95.31 177 ALA A CA 1
ATOM 1376 C C . ALA A 1 177 ? -8.652 0.134 18.004 1.00 95.31 177 ALA A C 1
ATOM 1378 O O . ALA A 1 177 ? -9.402 0.459 18.926 1.00 95.31 177 ALA A O 1
ATOM 1379 N N . GLU A 1 178 ? -9.050 0.132 16.727 1.00 96.44 178 GLU A N 1
ATOM 1380 C CA . GLU A 1 178 ? -10.422 0.436 16.298 1.00 96.44 178 GLU A CA 1
ATOM 1381 C C . GLU A 1 178 ? -11.420 -0.483 16.998 1.00 96.44 178 GLU A C 1
ATOM 1383 O O . GLU A 1 178 ? -12.369 -0.007 17.620 1.00 96.44 178 GLU A O 1
ATOM 1388 N N . GLU A 1 179 ? -11.193 -1.796 16.967 1.00 96.44 179 GLU A N 1
ATOM 1389 C CA . GLU A 1 179 ? -12.119 -2.752 17.564 1.00 96.44 179 GLU A CA 1
ATOM 1390 C C . GLU A 1 179 ? -12.312 -2.501 19.071 1.00 96.44 179 GLU A C 1
ATOM 1392 O O . GLU A 1 179 ? -13.445 -2.481 19.570 1.00 96.44 179 GLU A O 1
ATOM 1397 N N . LYS A 1 180 ? -11.217 -2.257 19.804 1.00 94.62 180 LYS A N 1
ATOM 1398 C CA . LYS A 1 180 ? -11.257 -1.921 21.236 1.00 94.62 180 LYS A CA 1
ATOM 1399 C C . LYS A 1 180 ? -12.010 -0.618 21.489 1.00 94.62 180 LYS A C 1
ATOM 1401 O O . LYS A 1 180 ? -12.874 -0.581 22.369 1.00 94.62 180 LYS A O 1
ATOM 1406 N N . TYR A 1 181 ? -11.731 0.419 20.704 1.00 92.50 181 TYR A N 1
ATOM 1407 C CA . TYR A 1 181 ? -12.390 1.716 20.825 1.00 92.50 181 TYR A CA 1
ATOM 1408 C C . TYR A 1 181 ? -13.903 1.603 20.586 1.00 92.50 181 TYR A C 1
ATOM 1410 O O . TYR A 1 181 ? -14.707 2.077 21.390 1.00 92.50 181 TYR A O 1
ATOM 1418 N N . GLN A 1 182 ? -14.316 0.866 19.555 1.00 92.62 182 GLN A N 1
ATOM 1419 C CA . GLN A 1 182 ? -15.730 0.635 19.250 1.00 92.62 182 GLN A CA 1
ATOM 1420 C C . GLN A 1 182 ? -16.441 -0.219 20.313 1.00 92.62 182 GLN A C 1
ATOM 1422 O O . GLN A 1 182 ? -17.617 0.003 20.618 1.00 92.62 182 GLN A O 1
ATOM 1427 N N . LYS A 1 183 ? -15.757 -1.202 20.916 1.00 94.25 183 LYS A N 1
ATOM 1428 C CA . LYS A 1 183 ? -16.291 -1.964 22.063 1.00 94.25 183 LYS A CA 1
ATOM 1429 C C . LYS A 1 183 ? -16.511 -1.059 23.278 1.00 94.25 183 LYS A C 1
ATOM 1431 O O . LYS A 1 183 ? -17.567 -1.136 23.909 1.00 94.25 183 LYS A O 1
ATOM 1436 N N . TRP A 1 184 ? -15.550 -0.188 23.582 1.00 91.56 184 TRP A N 1
ATOM 1437 C CA . TRP A 1 184 ? -15.653 0.775 24.678 1.00 91.56 184 TRP A CA 1
ATOM 1438 C C . TRP A 1 184 ? -16.808 1.762 24.468 1.00 91.56 184 TRP A C 1
ATOM 1440 O O . TRP A 1 184 ? -17.632 1.926 25.368 1.00 91.56 184 TRP A O 1
ATOM 1450 N N . LEU A 1 185 ? -16.944 2.329 23.263 1.00 89.75 185 LEU A N 1
ATOM 1451 C CA . LEU A 1 185 ? -18.050 3.229 22.919 1.00 89.75 185 LEU A CA 1
ATOM 1452 C C . LEU A 1 185 ? -19.414 2.570 23.140 1.00 89.75 185 LEU A C 1
ATOM 1454 O O . LEU A 1 185 ? -20.278 3.147 23.801 1.00 89.75 185 LEU A O 1
ATOM 1458 N N . ARG A 1 186 ? -19.595 1.335 22.654 1.00 91.69 186 ARG A N 1
ATOM 1459 C CA . ARG A 1 186 ? -20.837 0.576 22.864 1.00 91.69 186 A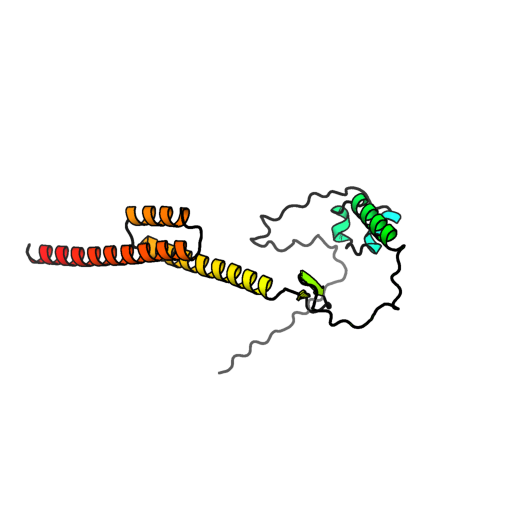RG A CA 1
ATOM 1460 C C . ARG A 1 186 ? -21.119 0.343 24.345 1.00 91.69 186 ARG A C 1
ATOM 1462 O O . ARG A 1 186 ? -22.241 0.566 24.792 1.00 91.69 186 ARG A O 1
ATOM 1469 N N . LYS A 1 187 ? -20.113 -0.067 25.126 1.00 91.50 187 LYS A N 1
ATOM 1470 C CA . LYS A 1 187 ? -20.276 -0.293 26.570 1.00 91.50 187 LYS A CA 1
ATOM 1471 C C . LYS A 1 187 ? -20.687 0.992 27.292 1.00 91.50 187 LYS A C 1
ATOM 1473 O O . LYS A 1 187 ? -21.603 0.957 28.107 1.00 91.50 187 LYS A O 1
ATOM 1478 N N . ASN A 1 188 ? -20.071 2.121 26.963 1.00 87.69 188 ASN A N 1
ATOM 1479 C CA . ASN A 1 188 ? -20.387 3.400 27.594 1.00 87.69 188 ASN A CA 1
ATOM 1480 C C . ASN A 1 188 ? -21.772 3.922 27.222 1.00 87.69 188 ASN A C 1
ATOM 1482 O O . ASN A 1 188 ? -22.483 4.417 28.092 1.00 87.69 188 ASN A O 1
ATOM 1486 N N . GLN A 1 189 ? -22.192 3.762 25.966 1.00 87.69 189 GLN A N 1
ATOM 1487 C CA . GLN A 1 189 ? -23.559 4.086 25.553 1.00 87.69 189 GLN A CA 1
ATOM 1488 C C . GLN A 1 189 ? -24.588 3.248 26.323 1.00 87.69 189 GLN A C 1
ATOM 1490 O O . GLN A 1 189 ? -25.590 3.783 26.794 1.00 87.69 189 GLN A O 1
ATOM 1495 N N . LEU A 1 190 ? -24.330 1.947 26.504 1.00 81.19 190 LEU A N 1
ATOM 1496 C CA . LEU A 1 190 ? -25.191 1.072 27.304 1.00 81.19 190 LEU A CA 1
ATOM 1497 C C . LEU A 1 190 ? -25.243 1.501 28.777 1.00 81.19 190 LEU A C 1
ATOM 1499 O O . LEU A 1 190 ? -26.323 1.524 29.364 1.00 81.19 190 LEU A O 1
ATOM 1503 N N . MET A 1 191 ? -24.102 1.867 29.368 1.00 77.44 191 MET A N 1
ATOM 1504 C CA . MET A 1 191 ? -24.052 2.343 30.756 1.00 77.44 191 MET A CA 1
ATOM 1505 C C . MET A 1 191 ? -24.778 3.680 30.930 1.00 77.44 191 MET A C 1
ATOM 1507 O O . MET A 1 191 ? -25.556 3.824 31.867 1.00 77.44 191 MET A O 1
ATOM 1511 N N . SER A 1 192 ? -24.599 4.624 30.004 1.00 80.75 192 SER A N 1
ATOM 1512 C CA . SER A 1 192 ? -25.306 5.910 30.017 1.00 80.75 192 SER A CA 1
ATOM 1513 C C . SER A 1 192 ? -26.827 5.726 29.926 1.00 80.75 192 SER A C 1
ATOM 1515 O O . SER A 1 192 ? -27.559 6.332 30.706 1.00 80.75 192 SER A O 1
ATOM 1517 N N . ARG A 1 193 ? -27.310 4.814 29.068 1.00 81.25 193 ARG A N 1
ATOM 1518 C CA . ARG A 1 193 ? -28.740 4.456 29.001 1.00 81.25 193 ARG A CA 1
ATOM 1519 C C . ARG A 1 193 ? -29.257 3.850 30.305 1.00 81.25 193 ARG A C 1
ATOM 1521 O O . ARG A 1 193 ? -30.349 4.198 30.738 1.00 81.25 193 ARG A O 1
ATOM 1528 N N . ARG A 1 194 ? -28.483 2.962 30.938 1.00 74.56 194 ARG A N 1
ATOM 1529 C CA . ARG A 1 194 ? -28.876 2.324 32.204 1.00 74.56 194 ARG A CA 1
ATOM 1530 C C . ARG A 1 194 ? -28.973 3.335 33.346 1.00 74.56 194 ARG A C 1
ATOM 1532 O O . ARG A 1 194 ? -29.936 3.291 34.095 1.00 74.56 194 ARG A O 1
ATOM 1539 N N . ILE A 1 195 ? -28.019 4.261 33.447 1.00 76.38 195 ILE A N 1
ATOM 1540 C CA . ILE A 1 195 ? -28.050 5.331 34.457 1.00 76.38 195 ILE A CA 1
ATOM 1541 C C . ILE A 1 195 ? -29.248 6.261 34.219 1.00 76.38 195 ILE A C 1
ATOM 1543 O O . ILE A 1 195 ? -29.955 6.582 35.168 1.00 76.38 195 ILE A O 1
ATOM 1547 N N . GLY A 1 196 ? -29.536 6.622 32.962 1.00 72.19 196 GLY A N 1
ATOM 1548 C CA . GLY A 1 196 ? -30.725 7.410 32.616 1.00 72.19 196 GLY A CA 1
ATOM 1549 C C . GLY A 1 196 ? -32.050 6.715 32.956 1.00 72.19 196 GLY A C 1
ATOM 1550 O O . GLY A 1 196 ? -32.998 7.383 33.349 1.00 72.19 196 GLY A O 1
ATOM 1551 N N . MET A 1 197 ? -32.113 5.380 32.872 1.00 59.16 197 MET A N 1
ATOM 1552 C CA . MET A 1 197 ? -33.286 4.599 33.297 1.00 59.16 197 MET A CA 1
ATOM 1553 C C . MET A 1 197 ? -33.434 4.475 34.820 1.00 59.16 197 MET A C 1
ATOM 1555 O O . MET A 1 197 ? -34.542 4.253 35.286 1.00 59.16 197 MET A O 1
ATOM 1559 N N . CYS A 1 198 ? -32.352 4.588 35.594 1.00 59.22 198 CYS A N 1
ATOM 1560 C CA . CYS A 1 198 ? -32.394 4.503 37.060 1.00 59.22 198 CYS A CA 1
ATOM 1561 C C . CYS A 1 198 ? -32.605 5.861 37.750 1.00 59.22 198 CYS A C 1
ATOM 1563 O O . CYS A 1 198 ? -32.660 5.905 38.975 1.00 59.22 198 CYS A O 1
ATOM 1565 N N . SER A 1 199 ? -32.673 6.956 36.988 1.00 56.41 199 SER A N 1
ATOM 1566 C CA . SER A 1 199 ? -32.789 8.322 37.512 1.00 56.41 199 SER A CA 1
ATOM 1567 C C . SER A 1 199 ? -34.188 8.938 37.334 1.00 56.41 199 SER A C 1
ATOM 1569 O O . SER A 1 199 ? -34.326 10.141 37.551 1.00 56.41 199 SER A O 1
ATOM 1571 N N . ASN A 1 200 ? -35.189 8.138 36.941 1.00 48.00 200 ASN A N 1
ATOM 1572 C CA . ASN A 1 200 ? -36.595 8.523 36.755 1.00 48.00 200 ASN A CA 1
ATOM 1573 C C . ASN A 1 200 ? -37.511 7.710 37.672 1.00 48.00 200 ASN A C 1
ATOM 1575 O O . ASN A 1 200 ? -37.277 6.483 37.768 1.00 48.00 200 ASN A O 1
#

Organism: NCBI:txid53326

Foldseek 3Di:
DDDDDDDDDDDDDDDPDDDDDDDDDDDDPVVVPDDPQDQPAPDDQDPVLVVLCVVVVHDPVCVSRDDSVVSVVVVVVVVVVVVDDDDPVPPPDDPDDPDAQDWDDPVVDIDHHHDPVRVVVVVVVVVQVVLLVVLVVLLVVLLVQADPVLVVQLVVQCVPDPGSVSSVVSSVSSVVRSVVSVVVVVVVVVVVVVVVVVVD

pLDDT: mean 74.73, std 19.63, range [31.91, 97.69]